Protein AF-A0A5C0SCY6-F1 (afdb_monomer_lite)

Radius of gyration: 19.16 Å; chains: 1; bounding box: 44×31×53 Å

pLDDT: mean 82.36, std 13.54, range [34.84, 95.31]

Secondary structure (DSSP, 8-state):
-EEEEEEESSHHHHHHHHHHHHT-SS---SS-GGG---TTEEEEEEEEEETTEEEEEEEEEEPSSHHHHHHHHHHHHHS-GGGBHHHHS--SS---HHHHHHHHHHHHTTTSTT--HHHHHHHHHHHHHHHHTT-HHHHHHHHHHHHHH-HHHHHHTT-THHHHHHHHHHHHTT-HHHHHHHHHTT-

Structure (mmCIF, N/CA/C/O backbone):
data_AF-A0A5C0SCY6-F1
#
_entry.id   AF-A0A5C0SCY6-F1
#
loop_
_atom_site.group_PDB
_atom_site.id
_atom_site.type_symbol
_atom_site.label_atom_id
_atom_site.label_alt_id
_atom_site.label_comp_id
_atom_site.label_asym_id
_atom_site.label_entity_id
_atom_site.label_seq_id
_atom_site.pdbx_PDB_ins_code
_atom_site.Cartn_x
_atom_site.Cartn_y
_atom_site.Cartn_z
_atom_site.occupancy
_atom_site.B_iso_or_equiv
_atom_site.auth_seq_id
_atom_site.auth_comp_id
_atom_site.auth_asym_id
_atom_site.auth_atom_id
_atom_site.pdbx_PDB_model_num
ATOM 1 N N . MET A 1 1 ? -10.643 -16.631 16.127 1.00 58.16 1 MET A N 1
ATOM 2 C CA . MET A 1 1 ? -10.003 -15.294 16.051 1.00 58.16 1 MET A CA 1
ATOM 3 C C . MET A 1 1 ? -10.304 -14.654 14.709 1.00 58.16 1 MET A C 1
ATOM 5 O O . MET A 1 1 ? -9.814 -15.115 13.685 1.00 58.16 1 MET A O 1
ATOM 9 N N . ASN A 1 2 ? -11.112 -13.599 14.723 1.00 88.25 2 ASN A N 1
ATOM 10 C CA . ASN A 1 2 ? -11.501 -12.840 13.540 1.00 88.25 2 ASN A CA 1
ATOM 11 C C . ASN A 1 2 ? -10.571 -11.617 13.417 1.00 88.25 2 ASN A C 1
ATOM 13 O O . ASN A 1 2 ? -10.706 -10.645 14.159 1.00 88.25 2 ASN A O 1
ATOM 17 N N . VAL A 1 3 ? -9.559 -11.718 12.551 1.00 92.44 3 VAL A N 1
ATOM 18 C CA . VAL A 1 3 ? -8.518 -10.692 12.360 1.00 92.44 3 VAL A CA 1
ATOM 19 C C . VAL A 1 3 ? -8.678 -10.061 10.987 1.00 92.44 3 VAL A C 1
ATOM 21 O O . VAL A 1 3 ? -8.797 -10.776 9.996 1.00 92.44 3 VAL A O 1
ATOM 24 N N . ILE A 1 4 ? -8.631 -8.732 10.927 1.00 93.25 4 ILE A N 1
ATOM 25 C CA . ILE A 1 4 ? -8.714 -7.970 9.681 1.00 93.25 4 ILE A CA 1
ATOM 26 C C . ILE A 1 4 ? -7.464 -7.095 9.560 1.00 93.25 4 ILE A C 1
ATOM 28 O O . ILE A 1 4 ? -7.163 -6.314 10.464 1.00 93.25 4 ILE A O 1
ATOM 32 N N . ASN A 1 5 ? -6.725 -7.233 8.455 1.00 94.44 5 ASN A N 1
ATOM 33 C CA . ASN A 1 5 ? -5.622 -6.336 8.111 1.00 94.44 5 ASN A CA 1
ATOM 34 C C . ASN A 1 5 ? -6.063 -5.412 6.971 1.00 94.44 5 ASN A C 1
ATOM 36 O O . ASN A 1 5 ? -6.568 -5.869 5.945 1.00 94.44 5 ASN A O 1
ATOM 40 N N . ILE A 1 6 ? -5.863 -4.112 7.158 1.00 95.06 6 ILE A N 1
ATOM 41 C CA . ILE A 1 6 ? -6.238 -3.082 6.188 1.00 95.06 6 ILE A CA 1
ATOM 42 C C . ILE A 1 6 ? -4.991 -2.289 5.831 1.00 95.06 6 ILE A C 1
ATOM 44 O O . ILE A 1 6 ? -4.230 -1.883 6.712 1.00 95.06 6 ILE A O 1
ATOM 48 N N . PHE A 1 7 ? -4.783 -2.090 4.539 1.00 95.31 7 PHE A N 1
ATOM 49 C CA . PHE A 1 7 ? -3.730 -1.266 3.979 1.00 95.31 7 PHE A CA 1
ATOM 50 C C . PHE A 1 7 ? -4.232 0.153 3.742 1.00 95.31 7 PHE A C 1
ATOM 52 O O . PHE A 1 7 ? -5.312 0.344 3.199 1.00 95.31 7 PHE A O 1
ATOM 59 N N . PHE A 1 8 ? -3.408 1.147 4.055 1.00 92.94 8 PHE A N 1
ATOM 60 C CA . PHE A 1 8 ? -3.626 2.513 3.599 1.00 92.94 8 PHE A CA 1
ATOM 61 C C . PHE A 1 8 ? -2.354 3.055 2.942 1.00 92.94 8 PHE A C 1
ATOM 63 O O . PHE A 1 8 ? -1.248 2.824 3.453 1.00 92.94 8 PHE A O 1
ATOM 70 N N . PRO A 1 9 ? -2.478 3.794 1.826 1.00 91.00 9 PRO A N 1
ATOM 71 C CA . PRO A 1 9 ? -1.311 4.321 1.130 1.00 91.00 9 PRO A CA 1
ATOM 72 C C . PRO A 1 9 ? -0.678 5.522 1.844 1.00 91.00 9 PRO A C 1
ATOM 74 O O . PRO A 1 9 ? 0.519 5.753 1.668 1.00 91.00 9 PRO A O 1
ATOM 77 N N . THR A 1 10 ? -1.442 6.233 2.683 1.00 90.50 10 THR A N 1
ATOM 78 C CA . THR A 1 10 ? -0.987 7.387 3.475 1.00 90.50 10 THR A CA 1
ATOM 79 C C . THR A 1 10 ? -1.498 7.320 4.914 1.00 90.50 10 THR A C 1
ATOM 81 O O . THR A 1 10 ? -2.519 6.685 5.203 1.00 90.50 10 THR A O 1
ATOM 84 N N . GLU A 1 11 ? -0.809 8.014 5.819 1.00 89.56 11 GLU A N 1
ATOM 85 C CA . GLU A 1 11 ? -1.238 8.166 7.211 1.00 89.56 11 GLU A CA 1
ATOM 86 C C . GLU A 1 11 ? -2.588 8.880 7.322 1.00 89.56 11 GLU A C 1
ATOM 88 O O . GLU A 1 11 ? -3.457 8.463 8.088 1.00 89.56 11 GLU A O 1
ATOM 93 N N . ASN A 1 12 ? -2.790 9.922 6.515 1.00 89.31 12 ASN A N 1
ATOM 94 C CA . ASN A 1 12 ? -4.021 10.708 6.514 1.00 89.31 12 ASN A CA 1
ATOM 95 C C . ASN A 1 12 ? -5.239 9.855 6.150 1.00 89.31 12 ASN A C 1
ATOM 97 O O . ASN A 1 12 ? -6.264 9.932 6.828 1.00 89.31 12 ASN A O 1
ATOM 101 N N . LEU A 1 13 ? -5.117 8.985 5.139 1.00 90.62 13 LEU A N 1
ATOM 102 C CA . LEU A 1 13 ? -6.191 8.062 4.771 1.00 90.62 13 LEU A CA 1
ATOM 103 C C . LEU A 1 13 ? -6.447 7.039 5.877 1.00 90.62 13 LEU A C 1
ATOM 105 O O . LEU A 1 13 ? -7.602 6.852 6.260 1.00 90.62 13 LEU A O 1
ATOM 109 N N . ARG A 1 14 ? -5.395 6.445 6.458 1.00 92.06 14 ARG A N 1
ATOM 110 C CA . ARG A 1 14 ? -5.540 5.563 7.628 1.00 92.06 14 ARG A CA 1
ATOM 111 C C . ARG A 1 14 ? -6.345 6.257 8.725 1.00 92.06 14 ARG A C 1
ATOM 113 O O . ARG A 1 14 ? -7.326 5.705 9.219 1.00 92.06 14 ARG A O 1
ATOM 120 N N . ASN A 1 15 ? -5.945 7.472 9.086 1.00 89.62 15 ASN A N 1
ATOM 121 C CA . ASN A 1 15 ? -6.557 8.230 10.168 1.00 89.62 15 ASN A CA 1
ATOM 122 C C . ASN A 1 15 ? -8.014 8.584 9.870 1.00 89.62 15 ASN A C 1
ATOM 124 O O . ASN A 1 15 ? -8.870 8.398 10.734 1.00 89.62 15 ASN A O 1
ATOM 128 N N . TYR A 1 16 ? -8.308 9.030 8.650 1.00 90.56 16 TYR A N 1
ATOM 129 C CA . TYR A 1 16 ? -9.665 9.333 8.205 1.00 90.56 16 TYR A CA 1
ATOM 130 C C . TYR A 1 16 ? -10.587 8.108 8.301 1.00 90.56 16 TYR A C 1
ATOM 132 O O . TYR A 1 16 ? -11.635 8.169 8.947 1.00 90.56 16 TYR A O 1
ATOM 140 N N . TYR A 1 17 ? -10.191 6.974 7.715 1.00 92.44 17 TYR A N 1
ATOM 141 C CA . TYR A 1 17 ? -11.040 5.781 7.679 1.00 92.44 17 TYR A CA 1
ATOM 142 C C . TYR A 1 17 ? -11.208 5.140 9.054 1.00 92.44 17 TYR A C 1
ATOM 144 O O . TYR A 1 17 ? -12.317 4.748 9.404 1.00 92.44 17 TYR A O 1
ATOM 152 N N . VAL A 1 18 ? -10.151 5.079 9.866 1.00 90.12 18 VAL A N 1
ATOM 153 C CA . VAL A 1 18 ? -10.246 4.548 11.234 1.00 90.12 18 VAL A CA 1
ATOM 154 C C . VAL A 1 18 ? -11.188 5.402 12.090 1.00 90.12 18 VAL A C 1
ATOM 156 O O . VAL A 1 18 ? -12.053 4.848 12.770 1.00 90.12 18 VAL A O 1
ATOM 159 N N . LYS A 1 19 ? -11.103 6.739 12.008 1.00 89.12 19 LYS A N 1
ATOM 160 C CA . LYS A 1 19 ? -12.063 7.631 12.682 1.00 89.12 19 LYS A CA 1
ATOM 161 C C . LYS A 1 19 ? -13.490 7.380 12.215 1.00 89.12 19 LYS A C 1
ATOM 163 O O . LYS A 1 19 ? -14.389 7.284 13.043 1.00 89.12 19 LYS A O 1
ATOM 168 N N . LYS A 1 20 ? -13.691 7.239 10.903 1.00 90.50 20 LYS A N 1
ATOM 169 C CA . LYS A 1 20 ? -15.008 7.017 10.299 1.00 90.50 20 LYS A CA 1
ATOM 170 C C . LYS A 1 20 ? -15.633 5.689 10.737 1.00 90.50 20 LYS A C 1
ATOM 172 O O . LYS A 1 20 ? -16.798 5.669 11.116 1.00 90.50 20 LYS A O 1
ATOM 177 N N . VAL A 1 21 ? -14.865 4.597 10.737 1.00 90.44 21 VAL A N 1
ATOM 178 C CA . VAL A 1 21 ? -15.346 3.262 11.142 1.00 90.44 21 VAL A CA 1
ATOM 179 C C . VAL A 1 21 ? -15.746 3.233 12.619 1.00 90.44 21 VAL A C 1
ATOM 181 O O . VAL A 1 21 ? -16.773 2.649 12.968 1.00 90.44 21 VAL A O 1
ATOM 184 N N . PHE A 1 22 ? -14.959 3.874 13.484 1.00 86.00 22 PHE A N 1
ATOM 185 C CA . PHE A 1 22 ? -15.168 3.843 14.935 1.00 86.00 22 PHE A CA 1
ATOM 186 C C . PHE A 1 22 ? -15.904 5.068 15.488 1.00 86.00 22 PHE A C 1
ATOM 188 O O . PHE A 1 22 ? -16.072 5.177 16.699 1.00 86.00 22 PHE A O 1
ATOM 195 N N . ASN A 1 23 ? -16.366 5.967 14.614 1.00 84.12 23 ASN A N 1
ATOM 196 C CA . ASN A 1 23 ? -17.022 7.227 14.966 1.00 84.12 23 ASN A CA 1
ATOM 197 C C . ASN A 1 23 ? -16.232 8.060 16.000 1.00 84.12 23 ASN A C 1
ATOM 199 O O . ASN A 1 23 ? -16.787 8.580 16.969 1.00 84.12 23 ASN A O 1
ATOM 203 N N . LEU A 1 24 ? -14.911 8.149 15.818 1.00 80.12 24 LEU A N 1
ATOM 204 C CA . LEU A 1 24 ? -14.011 8.867 16.723 1.00 80.12 24 LEU A CA 1
ATOM 205 C C . LEU A 1 24 ? -13.875 10.328 16.290 1.00 80.12 24 LEU A C 1
ATOM 207 O O . LEU A 1 24 ? -13.621 10.609 15.118 1.00 80.12 24 LEU A O 1
ATOM 211 N N . LYS A 1 25 ? -13.975 11.256 17.249 1.00 70.38 25 LYS A N 1
ATOM 212 C CA . LYS A 1 25 ? -13.760 12.692 17.001 1.00 70.38 25 LYS A CA 1
ATOM 213 C C . LYS A 1 25 ? -12.290 12.991 16.676 1.00 70.38 25 LYS A C 1
ATOM 215 O O . LYS A 1 25 ? -11.991 13.691 15.710 1.00 70.38 25 LYS A O 1
ATOM 220 N N . GLU A 1 26 ? -11.358 12.382 17.410 1.00 66.00 26 GLU A N 1
ATOM 221 C CA . GLU A 1 26 ? -9.916 12.585 17.237 1.00 66.00 26 GLU A CA 1
ATOM 222 C C . GLU A 1 26 ? -9.127 11.272 17.287 1.00 66.00 26 GLU A C 1
ATOM 224 O O . GLU A 1 26 ? -9.566 10.277 17.856 1.00 66.00 26 GLU A O 1
ATOM 229 N N . MET A 1 27 ? -7.971 11.270 16.617 1.00 64.31 27 MET A N 1
ATOM 230 C CA . MET A 1 27 ? -6.993 10.185 16.686 1.00 64.31 27 MET A CA 1
ATOM 231 C C . MET A 1 27 ? -6.087 10.550 17.853 1.00 64.31 27 MET A C 1
ATOM 233 O O . MET A 1 27 ? -5.414 11.576 17.775 1.00 64.31 27 MET A O 1
ATOM 237 N N . MET A 1 28 ? -6.086 9.757 18.923 1.00 55.41 28 MET A N 1
ATOM 238 C CA . MET A 1 28 ? -5.094 9.939 19.980 1.00 55.41 28 MET A CA 1
ATOM 239 C C . MET A 1 28 ? -3.717 9.645 19.375 1.00 55.41 28 MET A C 1
ATOM 241 O O . MET A 1 28 ? -3.529 8.597 18.760 1.00 55.41 28 MET A O 1
ATOM 245 N N . GLN A 1 29 ? -2.795 10.605 19.481 1.00 51.59 29 GLN A N 1
ATOM 246 C CA . GLN A 1 29 ? -1.460 10.549 18.869 1.00 51.59 29 GLN A CA 1
ATOM 247 C C . GLN A 1 29 ? -0.529 9.513 19.513 1.00 51.59 29 GLN A C 1
ATOM 249 O O . GLN A 1 29 ? 0.582 9.314 19.031 1.00 51.59 29 GLN A O 1
ATOM 254 N N . ASP A 1 30 ? -0.972 8.828 20.564 1.00 45.59 30 ASP A N 1
ATOM 255 C CA . ASP A 1 30 ? -0.157 7.831 21.233 1.00 45.59 30 ASP A CA 1
ATOM 256 C C . ASP A 1 30 ? -0.143 6.499 20.482 1.00 45.59 30 ASP A C 1
ATOM 258 O O . ASP A 1 30 ? -1.171 5.965 20.057 1.00 45.59 30 ASP A O 1
ATOM 262 N N . GLU A 1 31 ? 1.041 5.887 20.446 1.00 47.22 31 GLU A N 1
ATOM 263 C CA . GLU A 1 31 ? 1.314 4.508 20.006 1.00 47.22 31 GLU A CA 1
ATOM 264 C C . GLU A 1 31 ? 0.449 3.446 20.731 1.00 47.22 31 GLU A C 1
ATOM 266 O O . GLU A 1 31 ? 0.434 2.264 20.380 1.00 47.22 31 GLU A O 1
ATOM 271 N N . ASN A 1 32 ? -0.341 3.892 21.706 1.00 46.72 32 ASN A N 1
ATOM 272 C CA . ASN A 1 32 ? -1.192 3.148 22.605 1.00 46.72 32 ASN A CA 1
ATOM 273 C C . ASN A 1 32 ? -2.693 3.256 22.262 1.00 46.72 32 ASN A C 1
ATOM 275 O O . ASN A 1 32 ? -3.544 3.283 23.150 1.00 46.72 32 ASN A O 1
ATOM 279 N N . PHE A 1 33 ? -3.060 3.163 20.975 1.00 54.75 33 PHE A N 1
ATOM 280 C CA . PHE A 1 33 ? -4.448 2.863 20.549 1.00 54.75 33 PHE A CA 1
ATOM 281 C C . PHE A 1 33 ? -4.992 1.543 21.154 1.00 54.75 33 PHE A C 1
ATOM 283 O O . PHE A 1 33 ? -6.168 1.217 21.016 1.00 54.75 33 PHE A O 1
ATOM 290 N N . GLN A 1 34 ? -4.136 0.778 21.844 1.00 50.28 34 GLN A N 1
ATOM 291 C CA . GLN A 1 34 ? -4.472 -0.417 22.613 1.00 50.28 34 GLN A CA 1
ATOM 292 C C . GLN A 1 34 ? -5.474 -0.181 23.758 1.00 50.28 34 GLN A C 1
ATOM 294 O O . GLN A 1 34 ? -6.091 -1.155 24.177 1.00 50.28 34 GLN A O 1
ATOM 299 N N . TYR A 1 35 ? -5.673 1.053 24.245 1.00 48.75 35 TYR A N 1
ATOM 300 C CA . TYR A 1 35 ? -6.506 1.310 25.437 1.00 48.75 35 TYR A CA 1
ATOM 301 C C . TYR A 1 35 ? -7.912 1.864 25.165 1.00 48.75 35 TYR A C 1
ATOM 303 O O . TYR A 1 35 ? -8.696 2.026 26.101 1.00 48.75 35 TYR A O 1
ATOM 311 N N . LEU A 1 36 ? -8.282 2.125 23.907 1.00 61.34 36 LEU A N 1
ATOM 312 C CA . LEU A 1 36 ? -9.669 2.457 23.571 1.00 61.34 36 LEU A CA 1
ATOM 313 C C . LEU A 1 36 ? -10.509 1.175 23.614 1.00 61.34 36 LEU A C 1
ATOM 315 O O . LEU A 1 36 ? -10.470 0.362 22.690 1.00 61.34 36 LEU A O 1
ATOM 319 N N . SER A 1 37 ? -11.270 0.997 24.697 1.00 70.50 37 SER A N 1
ATOM 320 C CA . SER A 1 37 ? -12.250 -0.086 24.820 1.00 70.50 37 SER A CA 1
ATOM 321 C C . SER A 1 37 ? -13.429 0.185 23.883 1.00 70.50 37 SER A C 1
ATOM 323 O O . SER A 1 37 ? -14.422 0.811 24.250 1.00 70.50 37 SER A O 1
ATOM 325 N N . ILE A 1 38 ? -13.280 -0.223 22.623 1.00 83.06 38 ILE A N 1
ATOM 326 C CA . ILE A 1 38 ? -14.344 -0.172 21.621 1.00 83.06 38 ILE A CA 1
ATOM 327 C C . ILE A 1 38 ? -15.091 -1.511 21.682 1.00 83.06 38 ILE A C 1
ATOM 329 O O . ILE A 1 38 ? -14.470 -2.555 21.456 1.00 83.06 38 ILE A O 1
ATOM 333 N N . PRO A 1 39 ? -16.411 -1.522 21.947 1.00 84.94 39 PRO A N 1
ATOM 334 C CA . PRO A 1 39 ? -17.188 -2.755 21.985 1.00 84.94 39 PRO A CA 1
ATOM 335 C C . PRO A 1 39 ? -16.993 -3.606 20.722 1.00 84.94 39 PRO A C 1
ATOM 337 O O . PRO A 1 39 ? -17.106 -3.116 19.598 1.00 84.94 39 PRO A O 1
ATOM 340 N N . GLY A 1 40 ? -16.701 -4.895 20.910 1.00 87.62 40 GLY A N 1
ATOM 341 C CA . GLY A 1 40 ? -16.450 -5.840 19.818 1.00 87.62 40 GLY A CA 1
ATOM 342 C C . GLY A 1 40 ? -15.012 -5.872 19.289 1.00 87.62 40 GLY A C 1
ATOM 343 O O . GLY A 1 40 ? -14.718 -6.700 18.424 1.00 87.62 40 GLY A O 1
ATOM 344 N N . ILE A 1 41 ? -14.109 -5.034 19.807 1.00 88.69 41 ILE A N 1
ATOM 345 C CA . ILE A 1 41 ? -12.699 -4.985 19.406 1.00 88.69 41 ILE A CA 1
ATOM 346 C C . ILE A 1 41 ? -11.812 -5.448 20.557 1.00 88.69 41 ILE A C 1
ATOM 348 O O . ILE A 1 41 ? -11.855 -4.904 21.655 1.00 88.69 41 ILE A O 1
ATOM 352 N N . LYS A 1 42 ? -10.959 -6.431 20.273 1.00 88.75 42 LYS A N 1
ATOM 353 C CA . LYS A 1 42 ? -9.936 -6.919 21.195 1.00 88.75 42 LYS A CA 1
ATOM 354 C C . LYS A 1 42 ? -8.701 -6.028 21.192 1.00 88.75 42 LYS A C 1
ATOM 356 O O . LYS A 1 42 ? -8.141 -5.736 22.240 1.00 88.75 42 LYS A O 1
ATOM 361 N N . SER A 1 43 ? -8.212 -5.675 20.003 1.00 87.56 43 SER A N 1
ATOM 362 C CA . SER A 1 43 ? -7.045 -4.805 19.855 1.00 87.56 43 SER A CA 1
ATOM 363 C C . SER A 1 43 ? -6.955 -4.183 18.465 1.00 87.56 43 SER A C 1
ATOM 365 O O . SER A 1 43 ? -7.423 -4.751 17.475 1.00 87.56 43 SER A O 1
ATOM 367 N N . ILE A 1 44 ? -6.298 -3.025 18.395 1.00 88.81 44 ILE A N 1
ATOM 368 C CA . ILE A 1 44 ? -5.924 -2.350 17.151 1.00 88.81 44 ILE A CA 1
ATOM 369 C C . ILE A 1 44 ? -4.419 -2.101 17.193 1.00 88.81 44 ILE A C 1
ATOM 371 O O . ILE A 1 44 ? -3.887 -1.618 18.191 1.00 88.81 44 ILE A O 1
ATOM 375 N N . LYS A 1 45 ? -3.716 -2.456 16.115 1.00 90.19 45 LYS A N 1
ATOM 376 C CA . LYS A 1 45 ? -2.268 -2.254 15.985 1.00 90.19 45 LYS A CA 1
ATOM 377 C C . LYS A 1 45 ? -1.943 -1.591 14.657 1.00 90.19 45 LYS A C 1
ATOM 379 O O . LYS A 1 45 ? -2.281 -2.129 13.601 1.00 90.19 45 LYS A O 1
ATOM 384 N N . PHE A 1 46 ? -1.230 -0.474 14.712 1.00 90.75 46 PHE A N 1
ATOM 385 C CA . PHE A 1 46 ? -0.681 0.175 13.528 1.00 90.75 46 PHE A CA 1
ATOM 386 C C . PHE A 1 46 ? 0.674 -0.429 13.167 1.00 90.75 46 PHE A C 1
ATOM 388 O O . PHE A 1 46 ? 1.464 -0.786 14.039 1.00 90.75 46 PHE A O 1
ATOM 395 N N . LYS A 1 47 ? 0.932 -0.601 11.869 1.00 90.94 47 LYS A N 1
ATOM 396 C CA . LYS A 1 47 ? 2.188 -1.158 11.359 1.00 90.94 47 LYS A CA 1
ATOM 397 C C . LYS A 1 47 ? 2.626 -0.404 10.111 1.00 90.94 47 LYS A C 1
ATOM 399 O O . LYS A 1 47 ? 1.811 -0.107 9.250 1.00 90.94 47 LYS A O 1
ATOM 404 N N . SER A 1 48 ? 3.927 -0.175 9.966 1.00 87.19 48 SER A N 1
ATOM 405 C CA . SER A 1 48 ? 4.520 0.404 8.746 1.00 87.19 48 SER A CA 1
ATOM 406 C C . SER A 1 48 ? 4.737 -0.629 7.625 1.00 87.19 48 SER A C 1
ATOM 408 O O . SER A 1 48 ? 5.089 -0.301 6.486 1.00 87.19 48 SER A O 1
ATOM 410 N N . LYS A 1 49 ? 4.561 -1.915 7.947 1.00 88.19 49 LYS A N 1
ATOM 411 C CA . LYS A 1 49 ? 4.741 -3.040 7.032 1.00 88.19 49 LYS A CA 1
ATOM 412 C C . LYS A 1 49 ? 3.878 -4.217 7.466 1.00 88.19 49 LYS A C 1
ATOM 414 O O . LYS A 1 49 ? 3.780 -4.531 8.653 1.00 88.19 49 LYS A O 1
ATOM 419 N N . TYR A 1 50 ? 3.325 -4.920 6.489 1.00 89.56 50 TYR A N 1
ATOM 420 C CA . TYR A 1 50 ? 2.690 -6.212 6.692 1.00 89.56 50 TYR A CA 1
ATOM 421 C C . TYR A 1 50 ? 3.090 -7.151 5.552 1.00 89.56 50 TYR A C 1
ATOM 423 O O . TYR A 1 50 ? 3.096 -6.765 4.380 1.00 89.56 50 TYR A O 1
ATOM 431 N N . LYS A 1 51 ? 3.513 -8.371 5.908 1.00 86.00 51 LYS A N 1
ATOM 432 C CA . LYS A 1 51 ? 4.221 -9.294 5.006 1.00 86.00 51 LYS A CA 1
ATOM 433 C C . LYS A 1 51 ? 5.413 -8.579 4.345 1.00 86.00 51 LYS A C 1
ATOM 435 O O . LYS A 1 51 ? 6.390 -8.271 5.026 1.00 86.00 51 LYS A O 1
ATOM 440 N N . LYS A 1 52 ? 5.340 -8.261 3.050 1.00 82.44 52 LYS A N 1
ATOM 441 C CA . LYS A 1 52 ? 6.392 -7.551 2.297 1.00 82.44 52 LYS A CA 1
ATOM 442 C C . LYS A 1 52 ? 5.969 -6.168 1.790 1.00 82.44 52 LYS A C 1
ATOM 444 O O . LYS A 1 52 ? 6.823 -5.410 1.332 1.00 82.44 52 LYS A O 1
ATOM 449 N N . THR A 1 53 ? 4.700 -5.800 1.938 1.00 84.69 53 THR A N 1
ATOM 450 C CA . THR A 1 53 ? 4.171 -4.527 1.440 1.00 84.69 53 THR A CA 1
ATOM 451 C C . THR A 1 53 ? 4.296 -3.458 2.514 1.00 84.69 53 THR A C 1
ATOM 453 O O . THR A 1 53 ? 3.879 -3.635 3.661 1.00 84.69 53 THR A O 1
ATOM 456 N N . SER A 1 54 ? 4.924 -2.344 2.148 1.00 88.00 54 SER A N 1
ATOM 457 C CA . SER A 1 54 ? 5.068 -1.189 3.039 1.00 88.00 54 SER A CA 1
ATOM 458 C C . SER A 1 54 ? 3.892 -0.247 2.871 1.00 88.00 54 SER A C 1
ATOM 460 O O . SER A 1 54 ? 3.362 -0.130 1.770 1.00 88.00 54 SER A O 1
ATOM 462 N N . GLY A 1 55 ? 3.505 0.397 3.962 1.00 89.69 55 GLY A N 1
ATOM 463 C CA . GLY A 1 55 ? 2.402 1.344 4.001 1.00 89.69 55 GLY A CA 1
ATOM 464 C C . GLY A 1 55 ? 1.859 1.492 5.409 1.00 89.69 55 GLY A C 1
ATOM 465 O O . GLY A 1 55 ? 2.465 1.019 6.369 1.00 89.69 55 GLY A O 1
ATOM 466 N N . TYR A 1 56 ? 0.701 2.121 5.529 1.00 92.19 56 TYR A N 1
ATOM 467 C CA . TYR A 1 56 ? 0.079 2.418 6.812 1.00 92.19 56 TYR A CA 1
ATOM 468 C C . TYR A 1 56 ? -0.947 1.338 7.121 1.00 92.19 56 TYR A C 1
ATOM 470 O O . TYR A 1 56 ? -2.126 1.469 6.820 1.00 92.19 56 TYR A O 1
ATOM 478 N N . TRP A 1 57 ? -0.482 0.225 7.674 1.00 94.25 57 TRP A N 1
ATOM 479 C CA . TRP A 1 57 ? -1.320 -0.930 7.961 1.00 94.25 57 TRP A CA 1
ATOM 480 C C . TRP A 1 57 ? -2.025 -0.804 9.306 1.00 94.25 57 TRP A C 1
ATOM 482 O O . TRP A 1 57 ? -1.444 -0.338 10.289 1.00 94.25 57 TRP A O 1
ATOM 492 N N . VAL A 1 58 ? -3.252 -1.313 9.360 1.00 93.56 58 VAL A N 1
ATOM 493 C CA . VAL A 1 58 ? -4.034 -1.472 10.588 1.00 93.56 58 VAL A CA 1
ATOM 494 C C . VAL A 1 58 ? -4.402 -2.940 10.736 1.00 93.56 58 VAL A C 1
ATOM 496 O O . VAL A 1 58 ? -5.049 -3.508 9.859 1.00 93.56 58 VAL A O 1
ATOM 499 N N . LYS A 1 59 ? -3.992 -3.559 11.843 1.00 93.56 59 LYS A N 1
ATOM 500 C CA . LYS A 1 59 ? -4.469 -4.878 12.267 1.00 93.56 59 LYS A CA 1
ATOM 501 C C . LYS A 1 59 ? -5.548 -4.680 13.322 1.00 93.56 59 LYS A C 1
ATOM 503 O O . LYS A 1 59 ? -5.255 -4.109 14.369 1.00 93.56 59 LYS A O 1
ATOM 508 N N . ILE A 1 60 ? -6.745 -5.189 13.062 1.00 91.81 60 ILE A N 1
ATOM 509 C CA . ILE A 1 60 ? -7.878 -5.167 13.989 1.00 91.81 60 ILE A CA 1
ATOM 510 C C . ILE A 1 60 ? -8.176 -6.608 14.393 1.00 91.81 60 ILE A C 1
ATOM 512 O O . ILE A 1 60 ? -8.416 -7.466 13.542 1.00 91.81 60 ILE A O 1
ATOM 516 N N . GLU A 1 61 ? -8.136 -6.883 15.690 1.00 92.19 61 GLU A N 1
ATOM 517 C CA . GLU A 1 61 ? -8.576 -8.150 16.266 1.00 92.19 61 GLU A CA 1
ATOM 518 C C . GLU A 1 61 ? -9.963 -7.945 16.871 1.00 92.19 61 GLU A C 1
ATOM 520 O O . GLU A 1 61 ? -10.139 -7.077 17.723 1.00 92.19 61 GLU A O 1
ATOM 525 N N . LEU A 1 62 ? -10.945 -8.723 16.419 1.00 91.62 62 LEU A N 1
ATOM 526 C CA . LEU A 1 62 ? -12.330 -8.637 16.878 1.00 91.62 62 LEU A CA 1
ATOM 527 C C . LEU A 1 62 ? -12.633 -9.729 17.908 1.00 91.62 62 LEU A C 1
ATOM 529 O O . LEU A 1 62 ? -12.063 -10.823 17.848 1.00 91.62 62 LEU A O 1
ATOM 533 N N . ASN A 1 63 ? -13.566 -9.436 18.812 1.00 89.12 63 ASN A N 1
ATOM 534 C CA . ASN A 1 63 ? -14.168 -10.444 19.684 1.00 89.12 63 ASN A CA 1
ATOM 535 C C . ASN A 1 63 ? -15.182 -11.282 18.881 1.00 89.12 63 ASN A C 1
ATOM 537 O O . ASN A 1 63 ? -15.735 -10.807 17.888 1.00 89.12 63 ASN A O 1
ATOM 541 N N . ASP A 1 64 ? -15.464 -12.510 19.320 1.00 80.69 64 ASP A N 1
ATOM 542 C CA . ASP A 1 64 ? -16.403 -13.416 18.629 1.00 80.69 64 ASP A CA 1
ATOM 543 C C . ASP A 1 64 ? -17.895 -13.105 18.937 1.00 80.69 64 ASP A C 1
ATOM 545 O O . ASP A 1 64 ? -18.805 -13.812 18.502 1.00 80.69 64 ASP A O 1
ATOM 549 N N . GLU A 1 65 ? -18.159 -12.003 19.643 1.00 82.75 65 GLU A N 1
ATOM 550 C CA . GLU A 1 65 ? -19.487 -11.512 20.026 1.00 82.75 65 GLU A CA 1
ATOM 551 C C . GLU A 1 65 ? -20.232 -10.795 18.880 1.00 82.75 65 GLU A C 1
ATOM 553 O O . GLU A 1 65 ? -19.660 -10.423 17.849 1.00 82.75 65 GLU A O 1
ATOM 558 N N . SER A 1 66 ? -21.531 -10.533 19.076 1.00 87.75 66 SER A N 1
ATOM 559 C CA . SER A 1 66 ? -22.380 -9.786 18.131 1.00 87.75 66 SER A CA 1
ATOM 560 C C . SER A 1 66 ? -21.793 -8.418 17.759 1.00 87.75 66 SER A C 1
ATOM 562 O O . SER A 1 66 ? -21.797 -8.046 16.584 1.00 87.75 66 SER A O 1
ATOM 564 N N . ALA A 1 67 ? -21.203 -7.710 18.727 1.00 87.75 67 ALA A N 1
ATOM 565 C CA . ALA A 1 67 ? -20.524 -6.437 18.502 1.00 87.75 67 ALA A CA 1
ATOM 566 C C . ALA A 1 67 ? -19.350 -6.565 17.513 1.00 87.75 67 ALA A C 1
ATOM 568 O O . ALA A 1 67 ? -19.204 -5.731 16.619 1.00 87.75 67 ALA A O 1
ATOM 569 N N . GLY A 1 68 ? -18.560 -7.642 17.596 1.00 89.81 68 GLY A N 1
ATOM 570 C CA . GLY A 1 68 ? -17.458 -7.898 16.664 1.00 89.81 68 GLY A CA 1
ATOM 571 C C . GLY A 1 68 ? -17.944 -8.119 15.229 1.00 89.81 68 GLY A C 1
ATOM 572 O O . GLY A 1 68 ? -17.352 -7.597 14.283 1.00 89.81 68 GLY A O 1
ATOM 573 N N . LYS A 1 69 ? -19.074 -8.819 15.0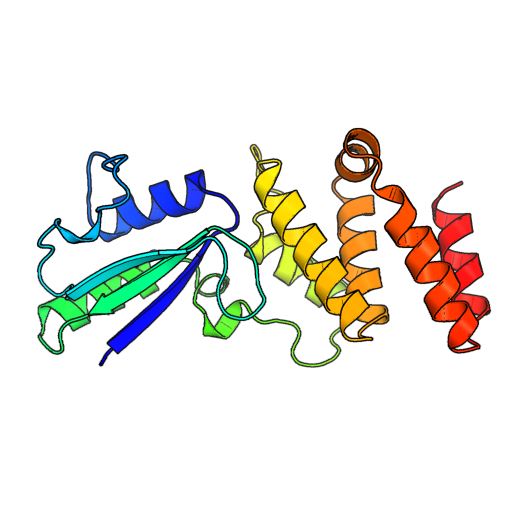48 1.00 90.94 69 LYS A N 1
ATOM 574 C CA . LYS A 1 69 ? -19.708 -8.994 13.726 1.00 90.94 69 LYS A CA 1
ATOM 575 C C . LYS A 1 69 ? -20.207 -7.667 13.144 1.00 90.94 69 LYS A C 1
ATOM 577 O O . LYS A 1 69 ? -19.995 -7.411 11.963 1.00 90.94 69 LYS A O 1
ATOM 582 N N . LEU A 1 70 ? -20.808 -6.805 13.967 1.00 91.19 70 LEU A N 1
ATOM 583 C CA . LEU A 1 70 ? -21.260 -5.478 13.534 1.00 91.19 70 LEU A CA 1
ATOM 584 C C . LEU A 1 70 ? -20.091 -4.591 13.090 1.00 91.19 70 LEU A C 1
ATOM 586 O O . LEU A 1 70 ? -20.170 -3.956 12.040 1.00 91.19 70 LEU A O 1
ATOM 590 N N . ILE A 1 71 ? -18.991 -4.574 13.851 1.00 91.44 71 ILE A N 1
ATOM 591 C CA . ILE A 1 71 ? -17.781 -3.831 13.474 1.00 91.44 71 ILE A CA 1
ATOM 592 C C . ILE A 1 71 ? -17.181 -4.381 12.178 1.00 91.44 71 ILE A C 1
ATOM 594 O O . ILE A 1 71 ? -16.792 -3.601 11.311 1.00 91.44 71 ILE A O 1
ATOM 598 N N . LYS A 1 72 ? -17.149 -5.709 12.010 1.00 92.94 72 LYS A N 1
ATOM 599 C CA . LYS A 1 72 ? -16.701 -6.334 10.762 1.00 92.94 72 LYS A CA 1
ATOM 600 C C . LYS A 1 72 ? -17.505 -5.829 9.566 1.00 92.94 72 LYS A C 1
ATOM 602 O O . LYS A 1 72 ? -16.897 -5.374 8.604 1.00 92.94 72 LYS A O 1
ATOM 607 N N . ASN A 1 73 ? -18.834 -5.854 9.639 1.00 92.50 73 ASN A N 1
ATOM 608 C CA . ASN A 1 73 ? -19.684 -5.381 8.543 1.00 92.50 73 ASN A CA 1
ATOM 609 C C . ASN A 1 73 ? -19.434 -3.897 8.246 1.00 92.50 73 ASN A C 1
ATOM 611 O O . ASN A 1 73 ? -19.137 -3.557 7.108 1.00 92.50 73 ASN A O 1
ATOM 615 N N . LYS A 1 74 ? -19.375 -3.041 9.278 1.00 92.62 74 LYS A N 1
ATOM 616 C CA . LYS A 1 74 ? -19.026 -1.618 9.111 1.00 92.62 74 LYS A CA 1
ATOM 617 C C . LYS A 1 74 ? -17.689 -1.405 8.400 1.00 92.62 74 LYS A C 1
ATOM 619 O O . LYS A 1 74 ? -17.573 -0.494 7.589 1.00 92.62 74 LYS A O 1
ATOM 624 N N . ILE A 1 75 ? -16.674 -2.215 8.708 1.00 93.75 75 ILE A N 1
ATOM 625 C CA . ILE A 1 75 ? -15.375 -2.153 8.026 1.00 93.75 75 ILE A CA 1
ATOM 626 C C . ILE A 1 75 ? -15.545 -2.443 6.532 1.00 93.75 75 ILE A C 1
ATOM 628 O O . ILE A 1 75 ? -15.043 -1.669 5.724 1.00 93.75 75 ILE A O 1
ATOM 632 N N . TYR A 1 76 ? -16.252 -3.515 6.168 1.00 93.44 76 TYR A N 1
ATOM 633 C CA . TYR A 1 76 ? -16.478 -3.880 4.764 1.00 93.44 76 TYR A CA 1
ATOM 634 C C . TYR A 1 76 ? -17.390 -2.895 4.016 1.00 93.44 76 TYR A C 1
ATOM 636 O O . TYR A 1 76 ? -17.218 -2.729 2.813 1.00 93.44 76 TYR A O 1
ATOM 644 N N . ASP A 1 77 ? -18.300 -2.214 4.717 1.00 93.94 77 ASP A N 1
ATOM 645 C CA . ASP A 1 77 ? -19.192 -1.208 4.127 1.00 93.94 77 ASP A CA 1
ATOM 646 C C . ASP A 1 77 ? -18.487 0.140 3.897 1.00 93.94 77 ASP A C 1
ATOM 648 O O . ASP A 1 77 ? -18.792 0.864 2.950 1.00 93.94 77 ASP A O 1
ATOM 652 N N . ILE A 1 78 ? -17.557 0.514 4.784 1.00 94.19 78 ILE A N 1
ATOM 653 C CA . ILE A 1 78 ? -16.918 1.839 4.775 1.00 94.19 78 ILE A CA 1
ATOM 654 C C . ILE A 1 78 ? -15.583 1.828 4.029 1.00 94.19 78 ILE A C 1
ATOM 656 O O . ILE A 1 78 ? -15.253 2.812 3.365 1.00 94.19 78 ILE A O 1
ATOM 660 N N . ILE A 1 79 ? -14.778 0.777 4.190 1.00 93.56 79 ILE A N 1
ATOM 661 C CA . ILE A 1 79 ? -13.422 0.722 3.640 1.00 93.56 79 ILE A CA 1
ATOM 662 C C . ILE A 1 79 ? -13.468 0.125 2.234 1.00 93.56 79 ILE A C 1
ATOM 664 O O . ILE A 1 79 ? -14.009 -0.967 2.059 1.00 93.56 79 ILE A O 1
ATOM 668 N N . PRO A 1 80 ? -12.844 0.778 1.234 1.00 92.31 80 PRO A N 1
ATOM 669 C CA . PRO A 1 80 ? -12.743 0.214 -0.101 1.00 92.31 80 PRO A CA 1
ATOM 670 C C . PRO A 1 80 ? -12.146 -1.196 -0.088 1.00 92.31 80 PRO A C 1
ATOM 672 O O . PRO A 1 80 ? -11.088 -1.438 0.497 1.00 92.31 80 PRO A O 1
ATOM 675 N N . HIS A 1 81 ? -12.812 -2.128 -0.771 1.00 90.25 81 HIS A N 1
ATOM 676 C CA . HIS A 1 81 ? -12.442 -3.544 -0.756 1.00 90.25 81 HIS A CA 1
ATOM 677 C C . HIS A 1 81 ? -10.980 -3.785 -1.180 1.00 90.25 81 HIS A C 1
ATOM 679 O O . HIS A 1 81 ? -10.310 -4.636 -0.602 1.00 90.25 81 HIS A O 1
ATOM 685 N N . PHE A 1 82 ? -10.442 -2.991 -2.113 1.00 89.00 82 PHE A N 1
ATOM 686 C CA . PHE A 1 82 ? -9.059 -3.091 -2.601 1.00 89.00 82 PHE A CA 1
ATOM 687 C C . PHE A 1 82 ? -7.976 -2.734 -1.560 1.00 89.00 82 PHE A C 1
ATOM 689 O O . PHE A 1 82 ? -6.790 -2.970 -1.789 1.00 89.00 82 PHE A O 1
ATOM 696 N N . TRP A 1 83 ? -8.360 -2.199 -0.399 1.00 93.50 83 TRP A N 1
ATOM 697 C CA . TRP A 1 83 ? -7.469 -1.964 0.743 1.00 93.50 83 TRP A CA 1
ATOM 698 C C . TRP A 1 83 ? -7.533 -3.049 1.813 1.00 93.50 83 TRP A C 1
ATOM 700 O O . TRP A 1 83 ? -6.722 -3.061 2.740 1.00 93.50 83 TRP A O 1
ATOM 710 N N . ILE A 1 84 ? -8.458 -3.995 1.686 1.00 91.88 84 ILE A N 1
ATOM 711 C CA . ILE A 1 84 ? -8.556 -5.137 2.588 1.00 91.88 84 ILE A CA 1
ATOM 712 C C . ILE A 1 84 ? -7.556 -6.197 2.132 1.00 91.88 84 ILE A C 1
ATOM 714 O O . ILE A 1 84 ? -7.468 -6.497 0.945 1.00 91.88 84 ILE A O 1
ATOM 718 N N . GLU A 1 85 ? -6.803 -6.763 3.081 1.00 86.50 85 GLU A N 1
ATOM 719 C CA . GLU A 1 85 ? -5.627 -7.622 2.870 1.00 86.50 85 GLU A CA 1
ATOM 720 C C . GLU A 1 85 ? -5.664 -8.514 1.620 1.00 86.50 85 GLU A C 1
ATOM 722 O O . GLU A 1 85 ? -4.709 -8.528 0.842 1.00 86.50 85 GLU A O 1
ATOM 727 N N . GLN A 1 86 ? -6.759 -9.254 1.430 1.00 80.19 86 GLN A N 1
ATOM 728 C CA . GLN A 1 86 ? -6.927 -10.234 0.356 1.00 80.19 86 GLN A CA 1
ATOM 729 C C . GLN A 1 86 ? -6.817 -9.632 -1.058 1.00 80.19 86 GLN A C 1
ATOM 731 O O . GLN A 1 86 ? -6.471 -10.344 -1.995 1.00 80.19 86 GLN A O 1
ATOM 736 N N . HIS A 1 87 ? -7.049 -8.325 -1.202 1.00 82.88 87 HIS A N 1
ATOM 737 C CA . HIS A 1 87 ? -7.006 -7.598 -2.471 1.00 82.88 87 HIS A CA 1
ATOM 738 C C . HIS A 1 87 ? -5.759 -6.715 -2.628 1.00 82.88 87 HIS A C 1
ATOM 740 O O . HIS A 1 87 ? -5.522 -6.179 -3.703 1.00 82.88 87 HIS A O 1
ATOM 746 N N . VAL A 1 88 ? -4.935 -6.568 -1.585 1.00 84.50 88 VAL A N 1
ATOM 747 C CA . VAL A 1 88 ? -3.770 -5.660 -1.600 1.00 84.50 88 VAL A CA 1
ATOM 748 C C . VAL A 1 88 ? -2.568 -6.279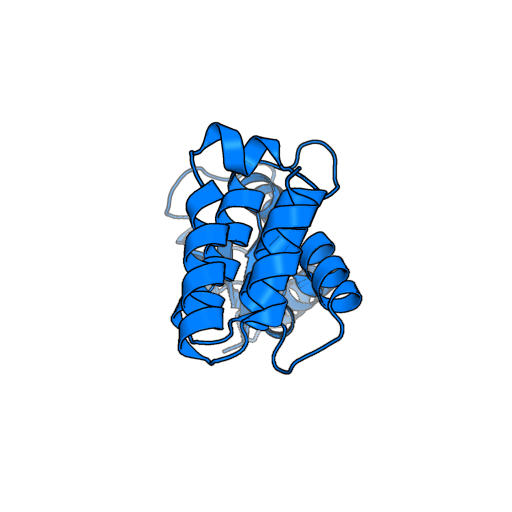 -2.316 1.00 84.50 88 VAL A C 1
ATOM 750 O O . VAL A 1 88 ? -1.722 -5.568 -2.868 1.00 84.50 88 VAL A O 1
ATOM 753 N N . PHE A 1 89 ? -2.459 -7.608 -2.282 1.00 82.94 89 PHE A N 1
ATOM 754 C CA . PHE A 1 89 ? -1.328 -8.348 -2.834 1.00 82.94 89 PHE A CA 1
ATOM 755 C C . PHE A 1 89 ? -1.602 -8.758 -4.277 1.00 82.94 89 PHE A C 1
ATOM 757 O O . PHE A 1 89 ? -1.997 -9.888 -4.557 1.00 82.94 89 PHE A O 1
ATOM 764 N N . PHE A 1 90 ? -1.358 -7.829 -5.193 1.00 81.50 90 PHE A N 1
ATOM 765 C CA . PHE A 1 90 ? -1.454 -8.056 -6.627 1.00 81.50 90 PHE A CA 1
ATOM 766 C C . PHE A 1 90 ? -0.218 -7.488 -7.351 1.00 81.50 90 PHE A C 1
ATOM 768 O O . PHE A 1 90 ? 0.526 -6.691 -6.776 1.00 81.50 90 PHE A O 1
ATOM 775 N N . PRO A 1 91 ? 0.008 -7.900 -8.605 1.00 78.00 91 PRO A N 1
ATOM 776 C CA . PRO A 1 91 ? -0.656 -9.022 -9.259 1.00 78.00 91 PRO A CA 1
ATOM 777 C C . PRO A 1 91 ? -0.032 -10.359 -8.806 1.00 78.00 91 PRO A C 1
ATOM 779 O O . PRO A 1 91 ? 1.180 -10.463 -8.591 1.00 78.00 91 PRO A O 1
ATOM 782 N N . MET A 1 92 ? -0.867 -11.387 -8.595 1.00 77.00 92 MET A N 1
ATOM 783 C CA . MET A 1 92 ? -0.400 -12.740 -8.226 1.00 77.00 92 MET A CA 1
ATOM 784 C C . MET A 1 92 ? 0.085 -13.545 -9.439 1.00 77.00 92 MET A C 1
ATOM 786 O O . MET A 1 92 ? 0.875 -14.474 -9.297 1.00 77.00 92 MET A O 1
ATOM 790 N N . LYS A 1 93 ? -0.389 -13.178 -10.629 1.00 77.38 93 LYS A N 1
ATOM 791 C CA . LYS A 1 93 ? 0.001 -13.718 -11.934 1.00 77.38 93 LYS A CA 1
ATOM 792 C C . LYS A 1 93 ? 0.268 -12.547 -12.871 1.00 77.38 93 LYS A C 1
ATOM 794 O O . LYS A 1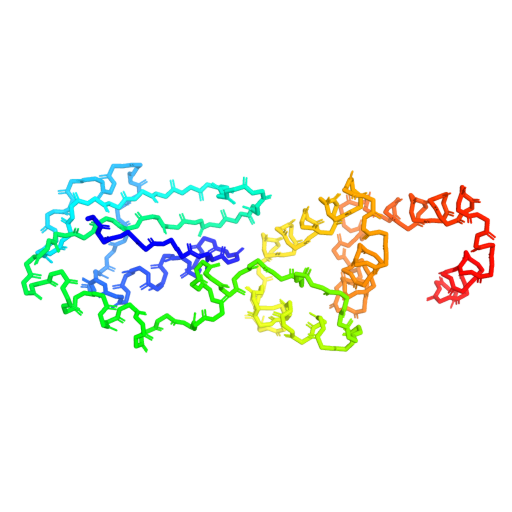 93 ? -0.126 -11.430 -12.560 1.00 77.38 93 LYS A O 1
ATOM 799 N N . LEU A 1 94 ? 0.923 -12.778 -14.002 1.00 77.19 94 LEU A N 1
ATOM 800 C CA . LEU A 1 94 ? 1.072 -11.724 -15.000 1.00 77.19 94 LEU A CA 1
ATOM 801 C C . LEU A 1 94 ? -0.313 -11.369 -15.567 1.00 77.19 94 LEU A C 1
ATOM 803 O O . LEU A 1 94 ? -1.022 -12.252 -16.043 1.00 77.19 94 LEU A O 1
ATOM 807 N N . ILE A 1 95 ? -0.683 -10.094 -15.483 1.00 86.94 95 ILE A N 1
ATOM 808 C CA . ILE A 1 95 ? -1.898 -9.524 -16.082 1.00 86.94 95 ILE A CA 1
ATOM 809 C C . ILE A 1 95 ? -1.482 -8.382 -17.026 1.00 86.94 95 ILE A C 1
ATOM 811 O O . ILE A 1 95 ? -0.336 -7.922 -16.940 1.00 86.94 95 ILE A O 1
ATOM 815 N N . PRO A 1 96 ? -2.353 -7.921 -17.940 1.00 87.75 96 PRO A N 1
ATOM 816 C CA . PRO A 1 96 ? -2.041 -6.812 -18.834 1.00 87.75 96 PRO A CA 1
ATOM 817 C C . PRO A 1 96 ? -1.555 -5.570 -18.076 1.00 87.75 96 PRO A C 1
ATOM 819 O O . PRO A 1 96 ? -2.088 -5.217 -17.026 1.00 87.75 96 PRO A O 1
ATOM 822 N N . GLN A 1 97 ? -0.565 -4.864 -18.632 1.00 85.19 97 GLN A N 1
ATOM 823 C CA . GLN A 1 97 ? 0.021 -3.679 -17.992 1.00 85.19 97 GLN A CA 1
ATOM 824 C C . GLN A 1 97 ? -1.027 -2.627 -17.620 1.00 85.19 97 GLN A C 1
ATOM 826 O O . GLN A 1 97 ? -0.977 -2.086 -16.520 1.00 85.19 97 GLN A O 1
ATOM 831 N N . ARG A 1 98 ? -1.988 -2.375 -18.511 1.00 87.00 98 ARG A N 1
ATOM 832 C CA . ARG A 1 98 ? -3.078 -1.428 -18.266 1.00 87.00 98 ARG A CA 1
ATOM 833 C C . ARG A 1 98 ? -3.900 -1.800 -17.028 1.00 87.00 98 ARG A C 1
ATOM 835 O O . ARG A 1 98 ? -4.183 -0.936 -16.209 1.00 87.00 98 ARG A O 1
ATOM 842 N N . GLU A 1 99 ? -4.215 -3.081 -16.863 1.00 89.88 99 GLU A N 1
ATOM 843 C CA . GLU A 1 99 ? -4.974 -3.576 -15.711 1.00 89.88 99 GLU A CA 1
ATOM 844 C C . GLU A 1 99 ? -4.168 -3.433 -14.409 1.00 89.88 99 GLU A C 1
ATOM 846 O O . GLU A 1 99 ? -4.699 -2.994 -13.391 1.00 89.88 99 GLU A O 1
ATOM 851 N N . MET A 1 100 ? -2.856 -3.711 -14.441 1.00 89.75 100 MET A N 1
ATOM 852 C CA . MET A 1 100 ? -1.981 -3.456 -13.287 1.00 89.75 100 MET A CA 1
ATOM 853 C C . MET A 1 100 ? -1.956 -1.972 -12.904 1.00 89.75 100 MET A C 1
ATOM 855 O O . MET A 1 10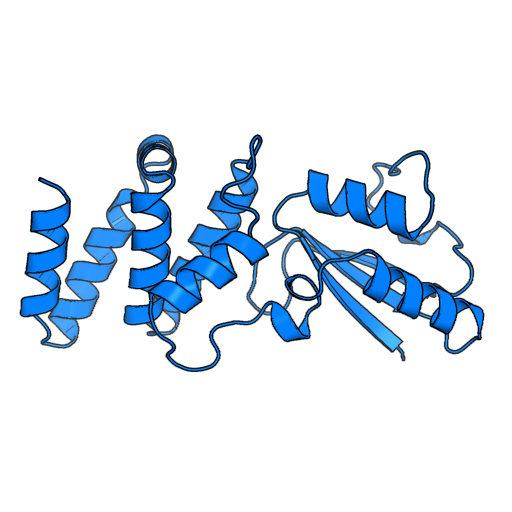0 ? -2.050 -1.641 -11.722 1.00 89.75 100 MET A O 1
ATOM 859 N N . GLU A 1 101 ? -1.816 -1.085 -13.895 1.00 89.38 101 GLU A N 1
ATOM 860 C CA . GLU A 1 101 ? -1.787 0.366 -13.696 1.00 89.38 101 GLU A CA 1
ATOM 861 C C . GLU A 1 101 ? -3.086 0.852 -13.031 1.00 89.38 101 GLU A C 1
ATOM 863 O O . GLU A 1 101 ? -3.018 1.541 -12.013 1.00 89.38 101 GLU A O 1
ATOM 868 N N . GLU A 1 102 ? -4.251 0.429 -13.531 1.00 89.75 102 GLU A N 1
ATOM 869 C CA . GLU A 1 102 ? -5.567 0.777 -12.975 1.00 89.75 102 GLU A CA 1
ATOM 870 C C . GLU A 1 102 ? -5.722 0.306 -11.517 1.00 89.75 102 GLU A C 1
ATOM 872 O O . GLU A 1 102 ? -6.112 1.089 -10.643 1.00 89.75 102 GLU A O 1
ATOM 877 N N . LEU A 1 103 ? -5.333 -0.937 -11.213 1.00 90.88 103 LEU A N 1
ATOM 878 C CA . LEU A 1 103 ? -5.379 -1.469 -9.848 1.00 90.88 103 LEU A CA 1
ATOM 879 C C . LEU A 1 103 ? -4.424 -0.723 -8.902 1.00 90.88 103 LEU A C 1
ATOM 881 O O . LEU A 1 103 ? -4.776 -0.452 -7.751 1.00 90.88 103 LEU A O 1
ATOM 885 N N . TRP A 1 104 ? -3.217 -0.361 -9.352 1.00 92.12 104 TRP A N 1
ATOM 886 C CA . TRP A 1 104 ? -2.273 0.411 -8.534 1.00 92.12 104 TRP A CA 1
ATOM 887 C C . TRP A 1 104 ? -2.739 1.837 -8.294 1.00 92.12 104 TRP A C 1
ATOM 889 O O . TRP A 1 104 ? -2.603 2.330 -7.172 1.00 92.12 104 TRP A O 1
ATOM 899 N N . ILE A 1 105 ? -3.325 2.479 -9.302 1.00 90.56 105 ILE A N 1
ATOM 900 C CA . ILE A 1 105 ? -3.937 3.800 -9.167 1.00 90.56 105 ILE A CA 1
ATOM 901 C C . ILE A 1 105 ? -5.001 3.779 -8.067 1.00 90.56 105 ILE A C 1
ATOM 903 O O . ILE A 1 105 ? -4.983 4.655 -7.203 1.00 90.56 105 ILE A O 1
ATOM 907 N N . GLN A 1 106 ? -5.864 2.758 -8.041 1.00 90.38 106 GLN A N 1
ATOM 908 C CA . GLN A 1 106 ? -6.878 2.593 -6.995 1.00 90.38 106 GLN A CA 1
ATOM 909 C C . GLN A 1 106 ? -6.246 2.300 -5.627 1.00 90.38 106 GLN A C 1
ATOM 911 O O . GLN A 1 106 ? -6.490 3.017 -4.656 1.00 90.38 106 GLN A O 1
ATOM 916 N N . LYS A 1 107 ? -5.370 1.289 -5.545 1.00 91.50 107 LYS A N 1
ATOM 917 C CA . LYS A 1 107 ? -4.705 0.883 -4.296 1.00 91.50 107 LYS A CA 1
ATOM 918 C C . LYS A 1 107 ? -3.919 2.021 -3.654 1.00 91.50 107 LYS A C 1
ATOM 920 O O . LYS A 1 107 ? -3.930 2.149 -2.433 1.00 91.50 107 LYS A O 1
ATOM 925 N N . TYR A 1 108 ? -3.215 2.828 -4.434 1.00 90.88 108 TYR A N 1
ATOM 926 C CA . TYR A 1 108 ? -2.392 3.907 -3.897 1.00 90.88 108 TYR A CA 1
ATOM 927 C C . TYR A 1 108 ? -3.057 5.277 -3.943 1.00 90.88 108 TYR A C 1
ATOM 929 O O . TYR A 1 108 ? -2.479 6.234 -3.431 1.00 90.88 108 TYR A O 1
ATOM 937 N N . ASN A 1 109 ? -4.275 5.360 -4.481 1.00 88.81 109 ASN A N 1
ATOM 938 C CA . ASN A 1 109 ? -5.014 6.603 -4.640 1.00 88.81 109 ASN A CA 1
ATOM 939 C C . ASN A 1 109 ? -4.223 7.667 -5.431 1.00 88.81 109 ASN A C 1
ATOM 941 O O . ASN A 1 109 ? -4.205 8.827 -5.038 1.00 88.81 109 ASN A O 1
ATOM 945 N N . LEU A 1 110 ? -3.528 7.260 -6.504 1.00 86.25 110 LEU A N 1
ATOM 946 C CA . LEU A 1 110 ? -2.440 8.039 -7.129 1.00 86.25 110 LEU A CA 1
ATOM 947 C C . LEU A 1 110 ? -2.878 9.265 -7.941 1.00 86.25 110 LEU A C 1
ATOM 949 O O . LEU A 1 110 ? -2.049 10.134 -8.205 1.00 86.25 110 LEU A O 1
ATOM 953 N N . ILE A 1 111 ? -4.135 9.299 -8.388 1.00 80.38 111 ILE A N 1
ATOM 954 C CA . ILE A 1 111 ? -4.665 10.352 -9.274 1.00 80.38 111 ILE A CA 1
ATOM 955 C C . ILE A 1 111 ? -5.413 11.438 -8.489 1.00 80.38 111 ILE A C 1
ATOM 957 O O . ILE A 1 111 ? -5.609 12.540 -8.990 1.00 80.38 111 ILE A O 1
ATOM 961 N N . ASN A 1 112 ? -5.812 11.166 -7.246 1.00 74.19 112 ASN A N 1
ATOM 962 C CA . ASN A 1 112 ? -6.623 12.112 -6.491 1.00 74.19 112 ASN A CA 1
ATOM 963 C C . ASN A 1 112 ? -5.793 13.318 -6.016 1.00 74.19 112 ASN A C 1
ATOM 965 O O . ASN A 1 112 ? -4.639 13.182 -5.593 1.00 74.19 112 ASN A O 1
ATOM 969 N N . GLU A 1 113 ? -6.389 14.512 -6.087 1.00 55.94 113 GLU A N 1
ATOM 970 C CA . GLU A 1 113 ? -5.764 15.753 -5.622 1.00 55.94 113 GLU A CA 1
ATOM 971 C C . GLU A 1 113 ? -5.325 15.613 -4.156 1.00 55.94 113 GLU A C 1
ATOM 973 O O . GLU A 1 113 ? -6.051 15.086 -3.312 1.00 55.94 113 GLU A O 1
ATOM 978 N N . GLY A 1 114 ? -4.091 16.027 -3.855 1.00 56.91 114 GLY A N 1
ATOM 979 C CA . GLY A 1 114 ? -3.489 15.833 -2.532 1.00 56.91 114 GLY A CA 1
ATOM 980 C C . GLY A 1 114 ? -2.811 14.474 -2.324 1.00 56.91 114 GLY A C 1
ATOM 981 O O . GLY A 1 114 ? -2.540 14.109 -1.179 1.00 56.91 114 GLY A O 1
ATOM 982 N N . THR A 1 115 ? -2.510 13.724 -3.396 1.00 60.31 115 THR A N 1
ATOM 983 C CA . THR A 1 115 ? -1.689 12.505 -3.301 1.00 60.31 115 THR A CA 1
ATOM 984 C C . THR A 1 115 ? -0.348 12.822 -2.636 1.00 60.31 115 THR A C 1
ATOM 986 O O . THR A 1 115 ? 0.540 13.453 -3.215 1.00 60.31 115 THR A O 1
ATOM 989 N N . ASP A 1 116 ? -0.217 12.361 -1.397 1.00 68.75 116 ASP A N 1
ATOM 990 C CA . ASP A 1 116 ? 0.955 12.558 -0.558 1.00 68.75 116 ASP A CA 1
ATOM 991 C C . ASP A 1 116 ? 2.198 11.904 -1.187 1.00 68.75 116 ASP A C 1
ATOM 993 O O . ASP A 1 116 ? 2.128 10.836 -1.809 1.00 68.75 116 ASP A O 1
ATOM 997 N N . SER A 1 117 ? 3.369 12.506 -0.961 1.00 77.38 117 SER A N 1
ATOM 998 C CA . SER A 1 117 ? 4.664 11.908 -1.294 1.00 77.38 117 SER A CA 1
ATOM 999 C C . SER A 1 117 ? 4.799 10.479 -0.755 1.00 77.38 117 SER A C 1
ATOM 1001 O O . SER A 1 117 ? 5.505 9.660 -1.347 1.00 77.38 117 SER A O 1
ATOM 1003 N N . ASP A 1 118 ? 4.113 10.164 0.344 1.00 86.38 118 ASP A N 1
ATOM 1004 C CA . ASP A 1 118 ? 4.165 8.858 0.987 1.00 86.38 118 ASP A CA 1
ATOM 1005 C C . ASP A 1 118 ? 3.484 7.751 0.177 1.00 86.38 118 ASP A C 1
ATOM 1007 O O . ASP A 1 118 ? 4.023 6.642 0.110 1.00 86.38 118 ASP A O 1
ATOM 1011 N N . ALA A 1 119 ? 2.388 8.043 -0.535 1.00 90.38 119 ALA A N 1
ATOM 1012 C CA . ALA A 1 119 ? 1.753 7.070 -1.427 1.00 90.38 119 ALA A CA 1
ATOM 1013 C C . ALA A 1 119 ? 2.720 6.650 -2.544 1.00 90.38 119 ALA A C 1
ATOM 1015 O O . ALA A 1 119 ? 2.975 5.459 -2.745 1.00 90.38 119 ALA A O 1
ATOM 1016 N N . TRP A 1 120 ? 3.360 7.629 -3.191 1.00 90.94 120 TRP A N 1
ATOM 1017 C CA . TRP A 1 120 ? 4.371 7.393 -4.223 1.00 90.94 120 TRP A CA 1
ATOM 1018 C C . TRP A 1 120 ? 5.617 6.674 -3.684 1.00 90.94 120 TRP A C 1
ATOM 1020 O O . TRP A 1 120 ? 6.182 5.812 -4.362 1.00 90.94 120 TRP A O 1
ATOM 1030 N N . LYS A 1 121 ? 6.059 6.971 -2.450 1.00 90.94 121 LYS A N 1
ATOM 1031 C CA . LYS A 1 121 ? 7.164 6.240 -1.792 1.00 90.94 121 LYS A CA 1
ATOM 1032 C C . LYS A 1 121 ? 6.806 4.776 -1.559 1.00 90.94 121 LYS A C 1
ATOM 1034 O O . LYS A 1 121 ? 7.629 3.908 -1.859 1.00 90.94 121 LYS A O 1
ATOM 1039 N N . ASN A 1 122 ? 5.607 4.503 -1.048 1.00 91.00 122 ASN A N 1
ATOM 1040 C CA . ASN A 1 122 ? 5.138 3.140 -0.817 1.00 91.00 122 ASN A CA 1
ATOM 1041 C C . ASN A 1 122 ? 4.991 2.375 -2.139 1.00 91.00 122 ASN A C 1
ATOM 1043 O O . ASN A 1 122 ? 5.428 1.225 -2.218 1.00 91.00 122 ASN A O 1
ATOM 1047 N N . PHE A 1 123 ? 4.480 3.026 -3.187 1.00 93.06 123 PHE A N 1
ATOM 1048 C CA . PHE A 1 123 ? 4.340 2.423 -4.510 1.00 93.06 123 PHE A CA 1
ATOM 1049 C C . PHE A 1 123 ? 5.693 2.099 -5.158 1.00 93.06 123 PHE A C 1
ATOM 1051 O O . PHE A 1 123 ? 5.923 0.978 -5.610 1.00 93.06 123 PHE A O 1
ATOM 1058 N N . LEU A 1 124 ? 6.660 3.020 -5.100 1.00 92.00 124 LEU A N 1
ATOM 1059 C CA . LEU A 1 124 ? 8.013 2.740 -5.583 1.00 92.00 124 LEU A CA 1
ATOM 1060 C C . LEU A 1 124 ? 8.664 1.571 -4.836 1.00 92.00 124 LEU A C 1
ATOM 1062 O O . LEU A 1 124 ? 9.363 0.753 -5.438 1.00 92.00 124 LEU A O 1
ATOM 1066 N N . LYS A 1 125 ? 8.473 1.498 -3.515 1.00 91.81 125 LYS A N 1
ATOM 1067 C CA . LYS A 1 125 ? 9.023 0.410 -2.702 1.00 91.81 125 LYS A CA 1
ATOM 1068 C C . LYS A 1 125 ? 8.434 -0.940 -3.106 1.00 91.81 125 LYS A C 1
ATOM 1070 O O . LYS A 1 125 ? 9.165 -1.927 -3.101 1.00 91.81 125 LYS A O 1
ATOM 1075 N N . GLU A 1 126 ? 7.162 -0.977 -3.498 1.00 92.19 126 GLU A N 1
ATOM 1076 C CA . GLU A 1 126 ? 6.549 -2.164 -4.093 1.00 92.19 126 GLU A CA 1
ATOM 1077 C C . GLU A 1 126 ? 7.253 -2.561 -5.398 1.00 92.19 126 GLU A C 1
ATOM 1079 O O . GLU A 1 126 ? 7.735 -3.689 -5.492 1.00 92.19 126 GLU A O 1
ATOM 1084 N N . GLY A 1 127 ? 7.455 -1.631 -6.339 1.00 91.88 127 GLY A N 1
ATOM 1085 C CA . GLY A 1 127 ? 8.200 -1.902 -7.581 1.00 91.88 127 GLY A CA 1
ATOM 1086 C C . GLY A 1 127 ? 9.620 -2.427 -7.342 1.00 91.88 127 GLY A C 1
ATOM 1087 O O . GLY A 1 127 ? 10.032 -3.422 -7.937 1.00 91.88 127 GLY A O 1
ATOM 1088 N N . LYS A 1 128 ? 10.351 -1.838 -6.387 1.00 91.44 128 LYS A N 1
ATOM 1089 C CA . LYS A 1 128 ? 11.684 -2.325 -5.990 1.00 91.44 128 LYS A CA 1
ATOM 1090 C C . LYS A 1 128 ? 11.650 -3.733 -5.395 1.00 91.44 128 LYS A C 1
ATOM 1092 O O . LYS A 1 128 ? 12.592 -4.495 -5.593 1.00 91.44 128 LYS A O 1
ATOM 1097 N N . ASN A 1 129 ? 10.596 -4.092 -4.666 1.00 90.38 129 ASN A N 1
ATOM 1098 C CA . ASN A 1 129 ? 10.446 -5.450 -4.148 1.00 90.38 129 ASN A CA 1
ATOM 1099 C C . ASN A 1 129 ? 10.172 -6.451 -5.277 1.00 90.38 129 ASN A C 1
ATOM 1101 O O . ASN A 1 129 ? 10.781 -7.515 -5.277 1.00 90.38 129 ASN A O 1
ATOM 1105 N N . HIS A 1 130 ? 9.332 -6.103 -6.260 1.00 90.50 130 HIS A N 1
ATOM 1106 C CA . HIS A 1 130 ? 9.133 -6.931 -7.456 1.00 90.50 130 HIS A CA 1
ATOM 1107 C C . HIS A 1 130 ? 10.447 -7.165 -8.206 1.00 90.50 130 HIS A C 1
ATOM 1109 O O . HIS A 1 130 ? 10.751 -8.302 -8.561 1.00 90.50 130 HIS A O 1
ATOM 1115 N N . PHE A 1 131 ? 11.250 -6.110 -8.377 1.00 90.31 131 PHE A N 1
ATOM 1116 C CA . PHE A 1 131 ? 12.558 -6.197 -9.023 1.00 90.31 131 PHE A CA 1
ATOM 1117 C C . PHE A 1 131 ? 13.495 -7.161 -8.283 1.00 90.31 131 PHE A C 1
ATOM 1119 O O . PHE A 1 131 ? 14.019 -8.094 -8.882 1.00 90.31 131 PHE A O 1
ATOM 1126 N N . LYS A 1 132 ? 13.620 -7.009 -6.956 1.00 90.00 132 LYS A N 1
ATOM 1127 C CA . LYS A 1 132 ? 14.432 -7.896 -6.098 1.00 90.00 132 LYS A CA 1
ATOM 1128 C C . LYS A 1 132 ? 13.985 -9.358 -6.117 1.00 90.00 132 LYS A C 1
ATOM 1130 O O . LYS A 1 132 ? 14.787 -10.239 -5.841 1.00 90.00 132 LYS A O 1
ATOM 1135 N N . GLU A 1 133 ? 12.716 -9.619 -6.408 1.00 88.94 133 GLU A N 1
ATOM 1136 C CA . GLU A 1 133 ? 12.160 -10.971 -6.532 1.00 88.94 133 GLU A CA 1
ATOM 1137 C C . GLU A 1 133 ? 12.263 -11.528 -7.964 1.00 88.94 133 GLU A C 1
ATOM 1139 O O . GLU A 1 133 ? 11.647 -12.544 -8.273 1.00 88.94 133 GLU A O 1
ATOM 1144 N N . GLY A 1 134 ? 12.997 -10.858 -8.861 1.00 87.50 134 GLY A N 1
ATOM 1145 C CA . GLY A 1 134 ? 13.179 -11.281 -10.253 1.00 87.50 134 GLY A CA 1
ATOM 1146 C C . GLY A 1 134 ? 11.955 -11.053 -11.146 1.00 87.50 134 GLY A C 1
ATOM 1147 O O . GLY A 1 134 ? 11.9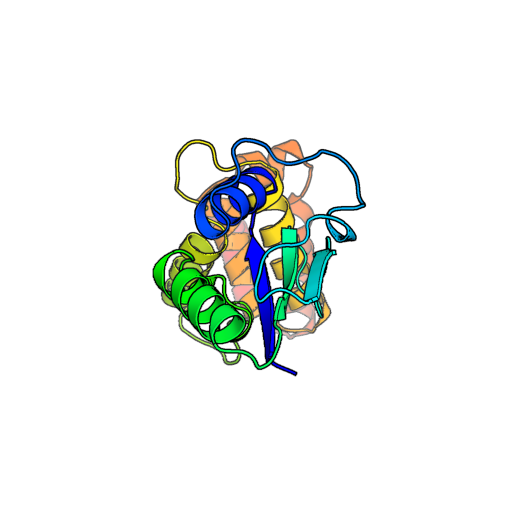57 -11.438 -12.319 1.00 87.50 134 GLY A O 1
ATOM 1148 N N . ARG A 1 135 ? 10.908 -10.392 -10.631 1.00 88.75 135 ARG A N 1
ATOM 1149 C CA . ARG A 1 135 ? 9.664 -10.074 -11.352 1.00 88.75 135 ARG A CA 1
ATOM 1150 C C . ARG A 1 135 ? 9.836 -8.801 -12.190 1.00 88.75 135 ARG A C 1
ATOM 1152 O O . ARG A 1 135 ? 9.134 -7.811 -11.986 1.00 88.75 135 ARG A O 1
ATOM 1159 N N . ILE A 1 136 ? 10.802 -8.839 -13.112 1.00 89.12 136 ILE A N 1
ATOM 1160 C CA . ILE A 1 136 ? 11.306 -7.679 -13.872 1.00 89.12 136 ILE A CA 1
ATOM 1161 C C . ILE A 1 136 ? 10.198 -6.958 -14.650 1.00 89.12 136 ILE A C 1
ATOM 1163 O O . ILE A 1 136 ? 10.091 -5.741 -14.543 1.00 89.12 136 ILE A O 1
ATOM 1167 N N . ASP A 1 137 ? 9.317 -7.678 -15.353 1.00 87.38 137 ASP A N 1
ATOM 1168 C CA . ASP A 1 137 ? 8.245 -7.045 -16.141 1.00 87.38 137 ASP A CA 1
ATOM 1169 C C . ASP A 1 137 ? 7.219 -6.308 -15.262 1.00 87.38 137 ASP A C 1
ATOM 1171 O O . ASP A 1 137 ? 6.728 -5.239 -15.628 1.00 87.38 137 ASP A O 1
ATOM 1175 N N . ILE A 1 138 ? 6.941 -6.827 -14.059 1.00 90.00 138 ILE A N 1
ATOM 1176 C CA . ILE A 1 138 ? 6.054 -6.162 -13.094 1.00 90.00 138 ILE A CA 1
ATOM 1177 C C . ILE A 1 138 ? 6.743 -4.914 -12.532 1.00 90.00 138 ILE A C 1
ATOM 1179 O O . ILE A 1 138 ? 6.129 -3.854 -12.445 1.00 90.00 138 ILE A O 1
ATOM 1183 N N . ALA A 1 139 ? 8.032 -5.011 -12.192 1.00 91.25 139 ALA A N 1
ATOM 1184 C CA . ALA A 1 139 ? 8.812 -3.860 -11.744 1.00 91.25 139 ALA A CA 1
ATOM 1185 C C . ALA A 1 139 ? 8.871 -2.756 -12.814 1.00 91.25 139 ALA A C 1
ATOM 1187 O O . ALA A 1 139 ? 8.658 -1.585 -12.497 1.00 91.25 139 ALA A O 1
ATOM 1188 N N . LYS A 1 140 ? 9.064 -3.135 -14.085 1.00 89.94 140 LYS A N 1
ATOM 1189 C CA . LYS A 1 140 ? 8.972 -2.233 -15.238 1.00 89.94 140 LYS A CA 1
ATOM 1190 C C . LYS A 1 140 ? 7.623 -1.528 -15.287 1.00 89.94 140 LYS A C 1
ATOM 1192 O O . LYS A 1 140 ? 7.598 -0.304 -15.389 1.00 89.94 140 LYS A O 1
ATOM 1197 N N . ALA A 1 141 ? 6.519 -2.266 -15.185 1.00 90.50 141 ALA A N 1
ATOM 1198 C CA . ALA A 1 141 ? 5.182 -1.677 -15.197 1.00 90.50 141 ALA A CA 1
ATOM 1199 C C . ALA A 1 141 ? 4.994 -0.650 -14.063 1.00 90.50 141 ALA A C 1
ATOM 1201 O O . ALA A 1 141 ? 4.489 0.445 -14.313 1.00 90.50 141 ALA A O 1
ATOM 1202 N N . VAL A 1 142 ? 5.478 -0.943 -12.847 1.00 91.62 142 VAL A N 1
ATOM 1203 C CA . VAL A 1 142 ? 5.453 0.015 -11.726 1.00 91.62 142 VAL A CA 1
ATOM 1204 C C . VAL A 1 142 ? 6.248 1.279 -12.053 1.00 91.62 142 VAL A C 1
ATOM 1206 O O . VAL A 1 142 ? 5.731 2.386 -11.905 1.00 91.62 142 VAL A O 1
ATOM 1209 N N . PHE A 1 143 ? 7.503 1.147 -12.490 1.00 91.69 143 PHE A N 1
ATOM 1210 C CA . PHE A 1 143 ? 8.358 2.314 -12.730 1.00 91.69 143 PHE A CA 1
ATOM 1211 C C . PHE A 1 143 ? 7.847 3.165 -13.897 1.00 91.69 143 PHE A C 1
ATOM 1213 O O . PHE A 1 143 ? 7.840 4.391 -13.788 1.00 91.69 143 PHE A O 1
ATOM 1220 N N . MET A 1 144 ? 7.319 2.538 -14.952 1.00 89.94 144 MET A N 1
ATOM 1221 C CA . MET A 1 144 ? 6.649 3.248 -16.044 1.00 89.94 144 MET A CA 1
ATOM 1222 C C . MET A 1 144 ? 5.385 3.971 -15.572 1.00 89.94 144 MET A C 1
ATOM 1224 O O . MET A 1 144 ? 5.166 5.115 -15.961 1.00 89.94 144 MET A O 1
ATOM 1228 N N . CYS A 1 145 ? 4.580 3.356 -14.701 1.00 91.12 145 CYS A N 1
ATOM 1229 C CA . CYS A 1 145 ? 3.407 4.006 -14.115 1.00 91.12 145 CYS A CA 1
ATOM 1230 C C . CYS A 1 145 ? 3.795 5.278 -13.342 1.00 91.12 145 CYS A C 1
ATOM 1232 O O . CYS A 1 145 ? 3.176 6.328 -13.523 1.00 91.12 145 CYS A O 1
ATOM 1234 N N . ILE A 1 146 ? 4.865 5.217 -12.541 1.00 90.81 146 ILE A N 1
ATOM 1235 C CA . ILE A 1 146 ? 5.389 6.387 -11.822 1.00 90.81 146 ILE A CA 1
ATOM 1236 C C . ILE A 1 146 ? 5.886 7.451 -12.803 1.00 90.81 146 ILE A C 1
ATOM 1238 O O . ILE A 1 146 ? 5.561 8.621 -12.635 1.00 90.81 146 ILE A O 1
ATOM 1242 N N . TYR A 1 147 ? 6.652 7.068 -13.824 1.00 88.38 147 TYR A N 1
ATOM 1243 C CA . TYR A 1 147 ? 7.193 8.016 -14.798 1.00 88.38 147 TYR A CA 1
ATOM 1244 C C . TYR A 1 147 ? 6.094 8.754 -15.571 1.00 88.38 147 TYR A C 1
ATOM 1246 O O . TYR A 1 147 ? 6.168 9.971 -15.700 1.00 88.38 147 TYR A O 1
ATOM 1254 N N . LYS A 1 148 ? 5.045 8.045 -16.010 1.00 89.12 148 LYS A N 1
ATOM 1255 C CA . LYS A 1 148 ? 3.908 8.637 -16.733 1.00 89.12 148 LYS A CA 1
ATOM 1256 C C . LYS A 1 148 ? 3.101 9.615 -15.872 1.00 89.12 148 LYS A C 1
ATOM 1258 O O . LYS A 1 148 ? 2.705 10.666 -16.357 1.00 89.12 148 LYS A O 1
ATOM 1263 N N . ASN A 1 149 ? 2.837 9.261 -14.612 1.00 87.94 149 ASN A N 1
ATOM 1264 C CA . ASN A 1 149 ? 1.883 9.994 -13.769 1.00 87.94 149 ASN A CA 1
ATOM 1265 C C . ASN A 1 149 ? 2.546 11.004 -12.820 1.00 87.94 149 ASN A C 1
ATOM 1267 O O . ASN A 1 149 ? 1.913 11.967 -12.399 1.00 87.94 149 ASN A O 1
ATOM 1271 N N . ASN A 1 150 ? 3.810 10.791 -12.447 1.00 87.19 150 ASN A N 1
ATOM 1272 C CA . ASN A 1 150 ? 4.551 11.682 -11.559 1.00 87.19 150 ASN A CA 1
ATOM 1273 C C . ASN A 1 150 ? 6.072 11.634 -11.832 1.00 87.19 150 ASN A C 1
ATOM 1275 O O . ASN A 1 150 ? 6.856 11.187 -10.985 1.00 87.19 150 ASN A O 1
ATOM 1279 N N . PRO A 1 151 ? 6.535 12.127 -12.996 1.00 85.19 151 PRO A N 1
ATOM 1280 C CA . PRO A 1 151 ? 7.960 12.116 -13.339 1.00 85.19 151 PRO A CA 1
ATOM 1281 C C . PRO A 1 151 ? 8.799 12.973 -12.375 1.00 85.19 151 PRO A C 1
ATOM 1283 O O . PRO A 1 151 ? 9.950 12.644 -12.072 1.00 85.19 151 PRO A O 1
ATOM 1286 N N . PHE A 1 152 ? 8.216 14.043 -11.820 1.00 85.31 152 PHE A N 1
ATOM 1287 C CA . PHE A 1 152 ? 8.878 14.916 -10.848 1.00 85.31 152 PHE A CA 1
ATOM 1288 C C . PHE A 1 152 ? 9.233 14.201 -9.546 1.00 85.31 152 PHE A C 1
ATOM 1290 O O . PHE A 1 152 ? 10.245 14.535 -8.931 1.00 85.31 152 PHE A O 1
ATOM 1297 N N . PHE A 1 153 ? 8.458 13.198 -9.129 1.00 86.19 153 PHE A N 1
ATOM 1298 C CA . PHE A 1 153 ? 8.801 12.370 -7.978 1.00 86.19 153 PHE A CA 1
ATOM 1299 C C . PHE A 1 153 ? 10.129 11.632 -8.187 1.00 86.19 153 PHE A C 1
ATOM 1301 O O . PHE A 1 153 ? 10.970 11.605 -7.287 1.00 86.19 153 PHE A O 1
ATOM 1308 N N . LEU A 1 154 ? 10.374 11.086 -9.380 1.00 82.94 154 LEU A N 1
ATOM 1309 C CA . LEU A 1 154 ? 11.656 10.443 -9.677 1.00 82.94 154 LEU A CA 1
ATOM 1310 C C . LEU A 1 154 ? 12.801 11.464 -9.686 1.00 82.94 154 LEU A C 1
ATOM 1312 O O . LEU A 1 154 ? 13.851 11.199 -9.091 1.00 82.94 154 LEU A O 1
ATOM 1316 N N . LYS A 1 155 ? 12.564 12.656 -10.252 1.00 80.50 155 LYS A N 1
ATOM 1317 C CA . LYS A 1 155 ? 13.534 13.763 -10.279 1.00 80.50 155 LYS A CA 1
ATOM 1318 C C . LYS A 1 155 ? 13.920 14.253 -8.895 1.00 80.50 155 LYS A C 1
ATOM 1320 O O . LYS A 1 155 ? 15.098 14.248 -8.541 1.00 80.50 155 LYS A O 1
ATOM 1325 N N . LYS A 1 156 ? 12.926 14.641 -8.097 1.00 77.81 156 LYS A N 1
ATOM 1326 C CA . LYS A 1 156 ? 13.099 15.255 -6.775 1.00 77.81 156 LYS A CA 1
ATOM 1327 C C . LYS A 1 156 ? 13.921 14.379 -5.835 1.00 77.81 156 LYS A C 1
ATOM 1329 O O . LYS A 1 156 ? 14.692 14.895 -5.034 1.00 77.81 156 LYS A O 1
ATOM 1334 N N . TYR A 1 157 ? 13.773 13.061 -5.942 1.00 74.25 157 TYR A N 1
ATOM 1335 C CA . TYR A 1 157 ? 14.436 12.111 -5.053 1.00 74.25 157 TYR A CA 1
ATOM 1336 C C . TYR A 1 157 ? 15.635 11.387 -5.688 1.00 74.25 157 TYR A C 1
ATOM 1338 O O . TYR A 1 157 ? 16.125 10.433 -5.084 1.00 74.25 157 TYR A O 1
ATOM 1346 N N . LYS A 1 158 ? 16.105 11.813 -6.875 1.00 73.94 158 LYS A N 1
ATOM 1347 C CA . LYS A 1 158 ? 17.221 11.192 -7.623 1.00 73.94 158 LYS A CA 1
ATOM 1348 C C . LYS A 1 158 ? 17.033 9.681 -7.835 1.00 73.94 158 LYS A C 1
ATOM 1350 O O . LYS A 1 158 ? 17.914 8.879 -7.541 1.00 73.94 158 LYS A O 1
ATOM 1355 N N . ARG A 1 159 ? 15.846 9.277 -8.296 1.00 77.12 159 ARG A N 1
ATOM 1356 C CA . ARG A 1 159 ? 15.426 7.864 -8.385 1.00 77.12 159 ARG A CA 1
ATOM 1357 C C . ARG A 1 159 ? 15.410 7.300 -9.805 1.00 77.12 159 ARG A C 1
ATOM 1359 O O . ARG A 1 159 ? 14.873 6.217 -9.987 1.00 77.12 159 ARG A O 1
ATOM 1366 N N . TYR A 1 160 ? 15.987 7.992 -10.787 1.00 77.31 160 TYR A N 1
ATOM 1367 C CA . TYR A 1 160 ? 16.021 7.533 -12.184 1.00 77.31 160 TYR A CA 1
ATOM 1368 C C . TYR A 1 160 ? 16.860 6.272 -12.414 1.00 77.31 160 TYR A C 1
ATOM 1370 O O . TYR A 1 160 ? 16.564 5.528 -13.342 1.00 77.31 160 TYR A O 1
ATOM 1378 N N . TYR A 1 161 ? 17.798 5.970 -11.512 1.00 82.38 161 TYR A N 1
ATOM 1379 C CA . TYR A 1 161 ? 18.614 4.750 -11.551 1.00 82.38 161 TYR A CA 1
ATOM 1380 C C . TYR A 1 161 ? 17.791 3.455 -11.619 1.00 82.38 161 TYR A C 1
ATOM 1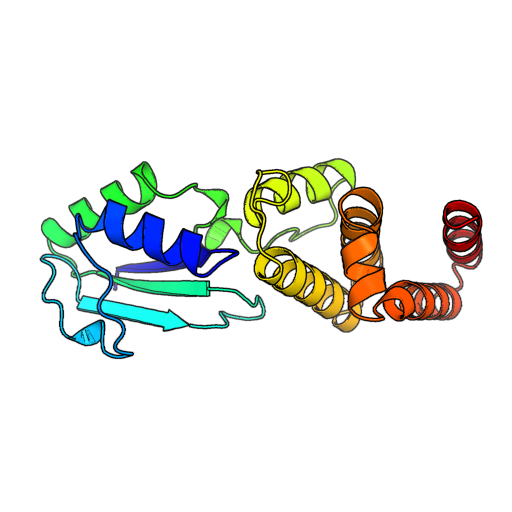382 O O . TYR A 1 161 ? 18.285 2.445 -12.092 1.00 82.38 161 TYR A O 1
ATOM 1390 N N . VAL A 1 162 ? 16.508 3.478 -11.234 1.00 85.06 162 VAL A N 1
ATOM 1391 C CA . VAL A 1 162 ? 15.629 2.307 -11.391 1.00 85.06 162 VAL A CA 1
ATOM 1392 C C . VAL A 1 162 ? 15.458 1.865 -12.850 1.00 85.06 162 VAL A C 1
ATOM 1394 O O . VAL A 1 162 ? 15.173 0.696 -13.090 1.00 85.06 162 VAL A O 1
ATOM 1397 N N . PHE A 1 163 ? 15.613 2.770 -13.822 1.00 86.06 163 PHE A N 1
ATOM 1398 C CA . PHE A 1 163 ? 15.576 2.422 -15.245 1.00 86.06 163 PHE A CA 1
ATOM 1399 C C . PHE A 1 163 ? 16.916 1.884 -15.747 1.00 86.06 163 PHE A C 1
ATOM 1401 O O . PHE A 1 163 ? 16.924 1.000 -16.598 1.00 86.06 163 PHE A O 1
ATOM 1408 N N . GLU A 1 164 ? 18.031 2.345 -15.177 1.00 84.94 164 GLU A N 1
ATOM 1409 C CA . GLU A 1 164 ? 19.349 1.749 -15.417 1.00 84.94 164 GLU A CA 1
ATOM 1410 C C . GLU A 1 164 ? 19.393 0.316 -14.869 1.00 84.94 164 GLU A C 1
ATOM 1412 O O . GLU A 1 164 ? 19.739 -0.607 -15.602 1.00 84.94 164 GLU A O 1
ATOM 1417 N N . ASP A 1 165 ? 18.926 0.105 -13.632 1.00 85.12 165 ASP A N 1
ATOM 1418 C CA . ASP A 1 165 ? 18.794 -1.222 -13.015 1.00 85.12 165 ASP A CA 1
ATOM 1419 C C . ASP A 1 165 ? 17.948 -2.168 -13.894 1.00 85.12 165 ASP A C 1
ATOM 1421 O O . ASP A 1 165 ? 18.295 -3.334 -14.090 1.00 85.12 165 ASP A O 1
ATOM 1425 N N . LEU A 1 166 ? 16.840 -1.670 -14.463 1.00 86.38 166 LEU A N 1
ATOM 1426 C CA . LEU A 1 166 ? 16.019 -2.439 -15.404 1.00 86.38 166 LEU A CA 1
ATOM 1427 C C . LEU A 1 166 ? 16.760 -2.762 -16.704 1.00 86.38 166 LEU A C 1
ATOM 1429 O O . LEU A 1 166 ? 16.631 -3.880 -17.202 1.00 86.38 166 LEU A O 1
ATOM 1433 N N . ALA A 1 167 ? 17.506 -1.807 -17.261 1.00 84.88 167 ALA A N 1
ATOM 1434 C CA . ALA A 1 167 ? 18.266 -2.003 -18.490 1.00 84.88 167 ALA A CA 1
ATOM 1435 C C . ALA A 1 167 ? 19.315 -3.113 -18.326 1.00 84.88 167 ALA A C 1
ATOM 1437 O O . ALA A 1 167 ? 19.381 -4.005 -19.174 1.00 84.88 167 ALA A O 1
ATOM 1438 N N . TYR A 1 168 ? 20.057 -3.108 -17.212 1.00 84.81 168 TYR A N 1
ATOM 1439 C CA . TYR A 1 168 ? 21.003 -4.177 -16.879 1.00 84.81 168 TYR A CA 1
ATOM 1440 C C . TYR A 1 168 ? 20.299 -5.526 -16.689 1.00 84.81 168 TYR A C 1
ATOM 1442 O O . TYR A 1 168 ? 20.725 -6.528 -17.256 1.00 84.81 168 TYR A O 1
ATOM 1450 N N . ALA A 1 169 ? 19.162 -5.561 -15.987 1.00 85.00 169 ALA A N 1
ATOM 1451 C CA . ALA A 1 169 ? 18.425 -6.808 -15.771 1.00 85.00 169 ALA A CA 1
ATOM 1452 C C . ALA A 1 169 ? 17.886 -7.447 -17.068 1.00 85.00 169 ALA A C 1
ATOM 1454 O O . ALA A 1 169 ? 17.786 -8.672 -17.155 1.00 85.00 169 ALA A O 1
ATOM 1455 N N . TYR A 1 170 ? 17.510 -6.653 -18.079 1.00 81.56 170 TYR A N 1
ATOM 1456 C CA . TYR A 1 170 ? 17.106 -7.191 -19.388 1.00 81.56 170 TYR A CA 1
ATOM 1457 C C . TYR A 1 170 ? 18.300 -7.657 -20.228 1.00 81.56 170 TYR A C 1
ATOM 1459 O O . TYR A 1 170 ? 18.178 -8.641 -20.959 1.00 81.56 170 TYR A O 1
ATOM 1467 N N . GLU A 1 171 ? 19.448 -6.992 -20.106 1.00 82.19 171 GLU A N 1
ATOM 1468 C CA . GLU A 1 171 ? 20.698 -7.406 -20.748 1.00 82.19 171 GLU A CA 1
ATOM 1469 C C . GLU A 1 171 ? 21.182 -8.761 -20.221 1.00 82.19 171 GLU A C 1
ATOM 1471 O O . GLU A 1 171 ? 21.458 -9.656 -21.018 1.00 82.19 171 GLU A O 1
ATOM 1476 N N . GLU A 1 172 ? 21.155 -8.968 -18.902 1.00 81.62 172 GLU A N 1
ATOM 1477 C CA . GLU A 1 172 ? 21.474 -10.260 -18.274 1.00 81.62 172 GLU A CA 1
ATOM 1478 C C . GLU A 1 172 ? 20.546 -11.400 -18.734 1.00 81.62 172 GLU A C 1
ATOM 1480 O O . GLU A 1 172 ? 20.950 -12.561 -18.767 1.00 81.62 172 GLU A O 1
ATOM 1485 N N . LYS A 1 173 ? 19.305 -11.085 -19.128 1.00 77.44 173 LYS A N 1
ATOM 1486 C CA . LYS A 1 173 ? 18.335 -12.052 -19.672 1.00 77.44 173 LYS A CA 1
ATOM 1487 C C . LYS A 1 173 ? 18.458 -12.280 -21.184 1.00 77.44 173 LYS A C 1
ATOM 1489 O O . LYS A 1 173 ? 17.680 -13.057 -21.733 1.00 77.44 173 LYS A O 1
ATOM 1494 N N . GLY A 1 174 ? 19.384 -11.604 -21.866 1.00 71.75 174 GLY A N 1
ATOM 1495 C CA . GLY A 1 174 ? 19.527 -11.667 -23.324 1.00 71.75 174 GLY A CA 1
ATOM 1496 C C . GLY A 1 174 ? 18.406 -10.958 -24.100 1.00 71.75 174 GLY A C 1
ATOM 1497 O O . GLY A 1 174 ? 18.302 -11.116 -25.314 1.00 71.75 174 GLY A O 1
ATOM 1498 N N . GLU A 1 175 ? 17.568 -10.150 -23.440 1.00 68.62 175 GLU A N 1
ATOM 1499 C CA . GLU A 1 175 ? 16.447 -9.423 -24.058 1.00 68.62 175 GLU A CA 1
ATOM 1500 C C . GLU A 1 175 ? 16.847 -7.991 -24.465 1.00 68.62 175 GLU A C 1
ATOM 1502 O O . GLU A 1 175 ? 16.216 -7.001 -24.081 1.00 68.62 175 GLU A O 1
ATOM 1507 N N . LEU A 1 176 ? 17.901 -7.873 -25.278 1.00 58.72 176 LEU A N 1
ATOM 1508 C CA . LEU A 1 176 ? 18.492 -6.591 -25.697 1.00 58.72 176 LEU A CA 1
ATOM 1509 C C . LEU A 1 176 ? 17.485 -5.628 -26.355 1.00 58.72 176 LEU A C 1
ATOM 1511 O O . LEU A 1 176 ? 17.574 -4.421 -26.168 1.00 58.72 176 LEU A O 1
ATOM 1515 N N . TYR A 1 177 ? 16.473 -6.130 -27.064 1.00 55.44 177 TYR A N 1
ATOM 1516 C CA . TYR A 1 177 ? 15.464 -5.300 -27.738 1.00 55.44 177 TYR A CA 1
ATOM 1517 C C . TYR A 1 177 ? 14.580 -4.490 -26.765 1.00 55.44 177 TYR A C 1
ATOM 1519 O O . TYR A 1 177 ? 14.163 -3.377 -27.088 1.00 55.44 177 TYR A O 1
ATOM 1527 N N . LYS A 1 178 ? 14.329 -4.983 -25.541 1.00 57.41 178 LYS A N 1
ATOM 1528 C CA . LYS A 1 178 ? 13.555 -4.235 -24.529 1.00 57.41 178 LYS A CA 1
ATOM 1529 C C . LYS A 1 178 ? 14.362 -3.099 -23.895 1.00 57.41 178 LYS A C 1
ATOM 1531 O O . LYS A 1 178 ? 13.750 -2.123 -23.456 1.00 57.41 178 LYS A O 1
ATOM 1536 N N . LYS A 1 179 ? 15.699 -3.192 -23.896 1.00 50.66 179 LYS A N 1
ATOM 1537 C CA . LYS A 1 179 ? 16.630 -2.149 -23.427 1.00 50.66 179 LYS A CA 1
ATOM 1538 C C . LYS A 1 179 ? 16.484 -0.872 -24.259 1.00 50.66 179 LYS A C 1
ATOM 1540 O O . LYS A 1 179 ? 16.263 0.193 -23.694 1.00 50.66 179 LYS A O 1
ATOM 1545 N N . TYR A 1 180 ? 16.504 -0.987 -25.588 1.00 46.19 180 TYR A N 1
ATOM 1546 C CA . TYR A 1 180 ? 16.451 0.170 -26.495 1.00 46.19 180 TYR A CA 1
ATOM 1547 C C . TYR A 1 180 ? 15.140 0.969 -26.392 1.00 46.19 180 TYR A C 1
ATOM 1549 O O . TYR A 1 180 ? 15.178 2.193 -26.302 1.00 46.19 180 TYR A O 1
ATOM 1557 N N . SER A 1 181 ? 13.995 0.288 -26.252 1.00 54.31 181 SER A N 1
ATOM 1558 C CA . SER A 1 181 ? 12.684 0.950 -26.096 1.00 54.31 181 SER A CA 1
ATOM 1559 C C . SER A 1 181 ? 12.569 1.866 -24.860 1.00 54.31 181 SER A C 1
ATOM 1561 O O . SER A 1 181 ? 11.774 2.807 -24.853 1.00 54.31 181 SER A O 1
ATOM 1563 N N . MET A 1 182 ? 13.358 1.621 -23.802 1.00 56.66 182 MET A N 1
ATOM 1564 C CA . MET A 1 182 ? 13.346 2.451 -22.586 1.00 56.66 182 MET A CA 1
ATOM 1565 C C . MET A 1 182 ? 14.102 3.774 -22.755 1.00 56.66 182 MET A C 1
ATOM 1567 O O . MET A 1 182 ? 13.699 4.780 -22.171 1.00 56.66 182 MET A O 1
ATOM 1571 N N . PHE A 1 183 ? 15.170 3.788 -23.556 1.00 52.28 183 PHE A N 1
ATOM 1572 C CA . PHE A 1 183 ? 15.969 4.994 -23.794 1.00 52.28 183 PHE A CA 1
ATOM 1573 C C . PHE A 1 183 ? 15.292 5.945 -24.793 1.00 52.28 183 PHE A C 1
ATOM 1575 O O . PHE A 1 183 ? 15.337 7.158 -24.601 1.00 52.28 183 PHE A O 1
ATOM 1582 N N . GLU A 1 184 ? 14.570 5.416 -25.785 1.00 47.84 184 GLU A N 1
ATOM 1583 C CA . GLU A 1 184 ? 13.822 6.232 -26.758 1.00 47.84 184 GLU A CA 1
ATOM 1584 C C . GLU A 1 184 ? 12.606 6.943 -26.143 1.00 47.84 184 GLU A C 1
ATOM 1586 O O . GLU A 1 184 ? 12.271 8.051 -26.539 1.00 47.84 184 GLU A O 1
ATOM 1591 N N . SER A 1 185 ? 11.984 6.360 -25.112 1.00 45.66 185 SER A N 1
ATOM 1592 C CA . SER A 1 185 ? 10.849 6.974 -24.395 1.00 45.66 185 SER A CA 1
ATOM 1593 C C . SER A 1 185 ? 11.254 8.135 -23.467 1.00 45.66 185 SER A C 1
ATOM 1595 O O . SER A 1 185 ? 10.393 8.742 -22.832 1.00 45.66 185 SER A O 1
ATOM 1597 N N . SER A 1 186 ? 12.561 8.380 -23.330 1.00 38.59 186 SER A N 1
ATOM 1598 C CA . SER A 1 186 ? 13.163 9.362 -22.419 1.00 38.59 186 SER A CA 1
ATOM 1599 C C . SER A 1 186 ? 13.812 10.543 -23.157 1.00 38.59 186 SER A C 1
ATOM 1601 O O . SER A 1 186 ? 14.468 11.359 -22.507 1.00 38.59 186 SER A O 1
ATOM 1603 N N . SER A 1 187 ? 13.666 10.595 -24.489 1.00 34.84 187 SER A N 1
ATOM 1604 C CA . SER A 1 187 ? 14.249 11.602 -25.390 1.00 34.84 187 SER A CA 1
ATOM 1605 C C . SER A 1 187 ? 13.213 12.626 -25.841 1.00 34.84 187 SER A C 1
ATOM 1607 O O . SER A 1 187 ? 12.062 12.212 -26.101 1.00 34.84 187 SER A O 1
#

Sequence (187 aa):
MNVINIFFPTENLRNYYVKKVFNLKEMMQDENFQYLSIPGIKSIKFKSKYKKTSGYWVKIELNDESAGKLIKNKIYDIIPHFWIEQHVFFPMKLIPQREMEELWIQKYNLINEGTDSDAWKNFLKEGKNHFKEGRIDIAKAVFMCIYKNNPFFLKKYKRYYVFEDLAYAYEEKGELYKKYSMFESSS

Organism: Crassaminicella thermophila (NCBI:txid2599308)

Foldseek 3Di:
DDKWKFFALAPVVVQVLVCVLQVNPHDDPDQPQQPPPRPQWNGWHWDQDDPQAGGTMIMTDGDPDPRVVVSVVSCVVRPPPCRIPVNVDDDPDDDDLVVLLVSLCVRLVQQDPPSDLSSLVRLLSVLVVCVVVVVLVSSVSSVVSCCVRPVVSCVVVVNPCSLVSSLVSCVVVVNNVVNVVSVVVVD